Protein AF-A0AA43Q3H5-F1 (afdb_monomer)

Sequence (201 aa):
MYHIVVIGNADINSDHSKLVDSADLVIRFNEARNYASGLTGHKCDVLCLANTSHPGRTFSKYKTIKKLHFIKDVIDIWFPHPFDCTAKQFWLKPFNKKKFKKTDYSKFILKENELKQKNILFLNEDLFFEACMDLNIIQPSNLIPSSGYMALKYILKQYGTASVKITVLGFTFTGADGHPWHEEKKCVQAFSQAGLITLLL

Radius of gyration: 16.22 Å; Cα contacts (8 Å, |Δi|>4): 376; chains: 1; bounding box: 39×30×43 Å

InterPro domains:
  IPR001675 Glycosyl transferase family 29 [PF00777] (5-154)
  IPR038578 GT29-like superfamiliy [G3DSA:3.90.1480.20] (2-201)

Mean predicted aligned error: 3.36 Å

Structure (mmCIF, N/CA/C/O backbone):
data_AF-A0AA43Q3H5-F1
#
_entry.id   AF-A0AA43Q3H5-F1
#
loop_
_atom_site.group_PDB
_atom_site.id
_atom_site.type_symbol
_atom_site.label_atom_id
_atom_site.label_alt_id
_atom_site.label_comp_id
_atom_site.label_asym_id
_atom_site.label_entity_id
_atom_site.label_seq_id
_atom_site.pdbx_PDB_ins_code
_atom_site.Cartn_x
_atom_site.Cartn_y
_atom_site.Cartn_z
_atom_site.occupancy
_atom_site.B_iso_or_equiv
_atom_site.auth_seq_id
_atom_site.auth_comp_id
_atom_site.auth_asym_id
_atom_site.auth_atom_id
_atom_site.pdbx_PDB_model_num
ATOM 1 N N . MET A 1 1 ? -17.220 9.350 14.064 1.00 85.88 1 MET A N 1
ATOM 2 C CA . MET A 1 1 ? -15.749 9.206 14.031 1.00 85.88 1 MET A CA 1
ATOM 3 C C . MET A 1 1 ? -15.427 8.538 12.713 1.00 85.88 1 MET A C 1
ATOM 5 O O . MET A 1 1 ? -16.051 7.521 12.451 1.00 85.88 1 MET A O 1
ATOM 9 N N . TYR A 1 2 ? -14.569 9.132 11.883 1.00 96.88 2 TYR A N 1
ATOM 10 C CA . TYR A 1 2 ? -14.228 8.560 10.575 1.00 96.88 2 TYR A CA 1
ATOM 11 C C . TYR A 1 2 ? -13.272 7.380 10.780 1.00 96.88 2 TYR A C 1
ATOM 13 O O . TYR A 1 2 ? -12.358 7.485 11.600 1.00 96.88 2 TYR A O 1
ATOM 21 N N . HIS A 1 3 ? -13.468 6.257 10.096 1.00 98.50 3 HIS A N 1
ATOM 22 C CA . HIS A 1 3 ? -12.693 5.036 10.310 1.00 98.50 3 HIS A CA 1
ATOM 23 C C . HIS A 1 3 ? -12.016 4.564 9.027 1.00 98.50 3 HIS A C 1
ATOM 25 O O . HIS A 1 3 ? -12.662 4.227 8.038 1.00 98.50 3 HIS A O 1
ATOM 31 N N . ILE A 1 4 ? -10.687 4.505 9.079 1.00 98.69 4 ILE A N 1
ATOM 32 C CA . ILE A 1 4 ? -9.826 3.987 8.022 1.00 98.69 4 ILE A CA 1
ATOM 33 C C . ILE A 1 4 ? -9.308 2.610 8.435 1.00 98.69 4 ILE A C 1
ATOM 35 O O . ILE A 1 4 ? -8.767 2.449 9.534 1.00 98.69 4 ILE A O 1
ATOM 39 N N . VAL A 1 5 ? -9.416 1.625 7.545 1.00 98.62 5 VAL A N 1
ATOM 40 C CA . VAL A 1 5 ? -8.825 0.296 7.730 1.00 98.62 5 VAL A CA 1
ATOM 41 C C . VAL A 1 5 ? -7.792 0.018 6.639 1.00 98.62 5 VAL A C 1
ATOM 43 O O . VAL A 1 5 ? -8.075 0.095 5.446 1.00 98.62 5 VAL A O 1
ATOM 46 N N . VAL A 1 6 ? -6.575 -0.319 7.058 1.00 98.25 6 VAL A N 1
ATOM 47 C CA . VAL A 1 6 ? -5.432 -0.631 6.194 1.00 98.25 6 VAL A CA 1
ATOM 48 C C . VAL A 1 6 ? -5.124 -2.118 6.314 1.00 98.25 6 VAL A C 1
ATOM 50 O O . VAL A 1 6 ? -4.820 -2.599 7.403 1.00 98.25 6 VAL A O 1
ATOM 53 N N . ILE A 1 7 ? -5.190 -2.854 5.206 1.00 97.50 7 ILE A N 1
ATOM 54 C CA . ILE A 1 7 ? -5.122 -4.320 5.207 1.00 97.50 7 ILE A CA 1
ATOM 55 C C . ILE A 1 7 ? -3.945 -4.778 4.361 1.00 97.50 7 ILE A C 1
ATOM 57 O O . ILE A 1 7 ? -3.999 -4.737 3.132 1.00 97.50 7 ILE A O 1
ATOM 61 N N . GLY A 1 8 ? -2.889 -5.232 5.027 1.00 95.25 8 GLY A N 1
ATOM 62 C CA . GLY A 1 8 ? -1.724 -5.843 4.407 1.00 95.25 8 GLY A CA 1
ATOM 63 C C . GLY A 1 8 ? -2.004 -7.244 3.853 1.00 95.25 8 GLY A C 1
ATOM 64 O O . GLY A 1 8 ? -3.128 -7.749 3.858 1.00 95.25 8 GLY A O 1
ATOM 65 N N . ASN A 1 9 ? -0.952 -7.873 3.331 1.00 92.94 9 ASN A N 1
ATOM 66 C CA . ASN A 1 9 ? -1.028 -9.171 2.651 1.00 92.94 9 ASN A CA 1
ATOM 67 C C . ASN A 1 9 ? -0.562 -10.357 3.509 1.00 92.94 9 ASN A C 1
ATOM 69 O O . ASN A 1 9 ? -0.475 -11.463 2.976 1.00 92.94 9 ASN A O 1
ATOM 73 N N . ALA A 1 10 ? -0.206 -10.139 4.777 1.00 91.75 10 ALA A N 1
ATOM 74 C CA . ALA A 1 10 ? 0.084 -11.245 5.682 1.00 91.75 10 ALA A CA 1
ATOM 75 C C . ALA A 1 10 ? -1.208 -11.933 6.134 1.00 91.75 10 ALA A C 1
ATOM 77 O O . ALA A 1 10 ? -2.262 -11.297 6.135 1.00 91.75 10 ALA A O 1
ATOM 78 N N . ASP A 1 11 ? -1.111 -13.206 6.508 1.00 91.44 11 ASP A N 1
ATOM 79 C CA . ASP A 1 11 ? -2.268 -14.017 6.885 1.00 91.44 11 ASP A CA 1
ATOM 80 C C . ASP A 1 11 ? -3.002 -13.421 8.091 1.00 91.44 11 ASP A C 1
ATOM 82 O O . ASP A 1 11 ? -2.386 -12.948 9.047 1.00 91.44 11 ASP A O 1
ATOM 86 N N . ILE A 1 12 ? -4.332 -13.450 8.029 1.00 92.69 12 ILE A N 1
ATOM 87 C CA . ILE A 1 12 ? -5.233 -12.997 9.088 1.00 92.69 12 ILE A CA 1
ATOM 88 C C . ILE A 1 12 ? -6.114 -14.183 9.466 1.00 92.69 12 ILE A C 1
ATOM 90 O O . ILE A 1 12 ? -6.813 -14.728 8.615 1.00 92.69 12 ILE A O 1
ATOM 94 N N . ASN A 1 13 ? -6.082 -14.564 10.743 1.00 91.06 13 ASN A N 1
ATOM 95 C CA . ASN A 1 13 ? -6.766 -15.761 11.252 1.00 91.06 13 ASN A CA 1
ATOM 96 C C . ASN A 1 13 ? -8.059 -15.452 12.024 1.00 91.06 13 ASN A C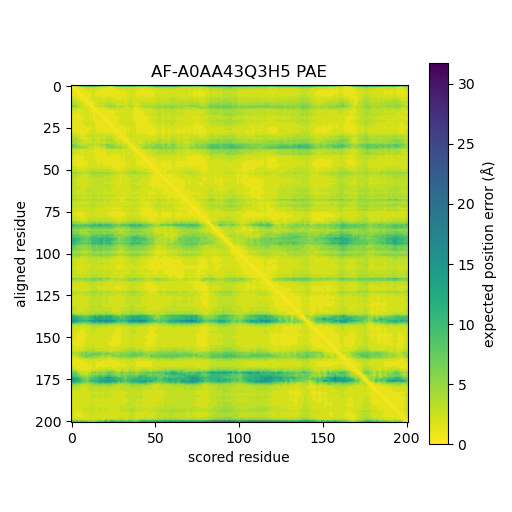 1
ATOM 98 O O . ASN A 1 13 ? -8.760 -16.370 12.443 1.00 91.06 13 ASN A O 1
ATOM 102 N N . SER A 1 14 ? -8.373 -14.170 12.209 1.00 93.31 14 SER A N 1
ATOM 103 C CA . SER A 1 14 ? -9.548 -13.693 12.939 1.00 93.31 14 SER A CA 1
ATOM 104 C C . SER A 1 14 ? -10.519 -12.998 11.991 1.00 93.31 14 SER A C 1
ATOM 106 O O . SER A 1 14 ? -10.103 -12.295 11.070 1.00 93.31 14 SER A O 1
ATOM 108 N N . ASP A 1 15 ? -11.819 -13.174 12.228 1.00 96.31 15 ASP A N 1
ATOM 109 C CA . ASP A 1 15 ? -12.849 -12.496 11.445 1.00 96.31 15 ASP A CA 1
ATOM 110 C C . ASP A 1 15 ? -12.950 -11.012 11.839 1.00 96.31 15 ASP A C 1
ATOM 112 O O . ASP A 1 15 ? -13.355 -10.645 12.944 1.00 96.31 15 ASP A O 1
ATOM 116 N N . HIS A 1 16 ? -12.581 -10.156 10.893 1.00 97.44 16 HIS A N 1
ATOM 117 C CA . HIS A 1 16 ? -12.690 -8.705 10.930 1.00 97.44 16 HIS A CA 1
ATOM 118 C C . HIS A 1 16 ? -13.625 -8.171 9.835 1.00 97.44 16 HIS A C 1
ATOM 120 O O . HIS A 1 16 ? -13.640 -6.967 9.583 1.00 97.44 16 HIS A O 1
ATOM 126 N N . SER A 1 17 ? -14.416 -9.026 9.183 1.00 97.50 17 SER A N 1
ATOM 127 C CA . SER A 1 17 ? -15.279 -8.657 8.054 1.00 97.50 17 SER A CA 1
ATOM 128 C C . SER A 1 17 ? -16.198 -7.482 8.361 1.00 97.50 17 SER A C 1
ATOM 130 O O . SER A 1 17 ? -16.163 -6.478 7.655 1.00 97.50 17 SER A O 1
ATOM 132 N N . LYS A 1 18 ? -16.936 -7.545 9.476 1.00 97.69 18 LYS A N 1
ATOM 133 C CA . LYS A 1 18 ? -17.826 -6.460 9.917 1.00 97.69 18 LYS A CA 1
ATOM 134 C C . LYS A 1 18 ? -17.084 -5.143 10.119 1.00 97.69 18 LYS A C 1
ATOM 136 O O . LYS A 1 18 ? -17.586 -4.110 9.701 1.00 97.69 18 LYS A O 1
ATOM 141 N N . LEU A 1 19 ? -15.903 -5.191 10.741 1.00 97.88 19 LEU A N 1
ATOM 142 C CA . LEU A 1 19 ? -15.065 -4.015 10.990 1.00 97.88 19 LEU A CA 1
ATOM 143 C C . LEU A 1 19 ? -14.631 -3.360 9.675 1.00 97.88 19 LEU A C 1
ATOM 145 O O . LEU A 1 19 ? -14.647 -2.138 9.565 1.00 97.88 19 LEU A O 1
ATOM 149 N N . VAL A 1 20 ? -14.222 -4.176 8.702 1.00 98.06 20 VAL A N 1
ATOM 150 C CA . VAL A 1 20 ? -13.744 -3.701 7.402 1.00 98.06 20 VAL A CA 1
ATOM 151 C C . VAL A 1 20 ? -14.894 -3.158 6.563 1.00 98.06 20 VAL A C 1
ATOM 153 O O . VAL A 1 20 ? -14.798 -2.050 6.045 1.00 98.06 20 VAL A O 1
ATOM 156 N N . ASP A 1 21 ? -15.990 -3.904 6.447 1.00 97.94 21 ASP A N 1
ATOM 157 C CA . ASP A 1 21 ? -17.106 -3.525 5.581 1.00 97.94 21 ASP A CA 1
ATOM 158 C C . ASP A 1 21 ? -17.873 -2.305 6.118 1.00 97.94 21 ASP A C 1
ATOM 160 O O . ASP A 1 21 ? -18.457 -1.561 5.331 1.00 97.94 21 ASP A O 1
ATOM 164 N N . SER A 1 22 ? -17.828 -2.048 7.434 1.00 98.12 22 SER A N 1
ATOM 165 C CA . SER A 1 22 ? -18.396 -0.837 8.041 1.00 98.12 22 SER A CA 1
ATOM 166 C C . SER A 1 22 ? -17.461 0.374 8.046 1.00 98.12 22 SER A C 1
ATOM 168 O O . SER A 1 22 ? -17.900 1.456 8.430 1.00 98.12 22 SER A O 1
ATOM 170 N N . ALA A 1 23 ? -16.177 0.208 7.715 1.00 98.50 23 ALA A N 1
ATOM 171 C CA . ALA A 1 23 ? -15.219 1.312 7.728 1.00 98.50 23 ALA A CA 1
ATOM 172 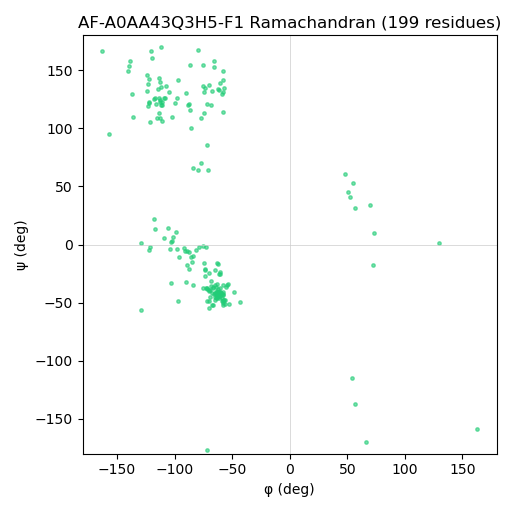C C . ALA A 1 23 ? -15.574 2.348 6.659 1.00 98.50 23 ALA A C 1
ATOM 174 O O . ALA A 1 23 ? -16.137 2.003 5.621 1.00 98.50 23 ALA A O 1
ATOM 175 N N . ASP A 1 24 ? -15.210 3.610 6.867 1.00 98.38 24 ASP A N 1
ATOM 176 C CA . ASP A 1 24 ? -15.454 4.659 5.879 1.00 98.38 24 ASP A CA 1
ATOM 177 C C . ASP A 1 24 ? -14.513 4.521 4.673 1.00 98.38 24 ASP A C 1
ATOM 179 O O . ASP A 1 24 ? -14.954 4.701 3.537 1.00 98.38 24 ASP A O 1
ATOM 183 N N . LEU A 1 25 ? -13.255 4.125 4.915 1.00 98.50 25 LEU A N 1
ATOM 184 C CA . LEU A 1 25 ? -12.217 3.937 3.896 1.00 98.50 25 LEU A CA 1
ATOM 185 C C . LEU A 1 25 ? -11.408 2.655 4.136 1.00 98.50 25 LEU A C 1
ATOM 187 O O . LEU A 1 25 ? -10.860 2.451 5.221 1.00 98.50 25 LEU A O 1
ATOM 191 N N . VAL A 1 26 ? -11.263 1.824 3.105 1.00 98.62 26 VAL A N 1
ATOM 192 C CA . VAL A 1 26 ? -10.493 0.576 3.141 1.00 98.62 26 VAL A CA 1
ATOM 193 C C . VAL A 1 26 ? -9.391 0.580 2.090 1.00 98.62 26 VAL A C 1
ATOM 195 O O . VAL A 1 26 ? -9.653 0.659 0.887 1.00 98.62 26 VAL A O 1
ATOM 198 N N . IL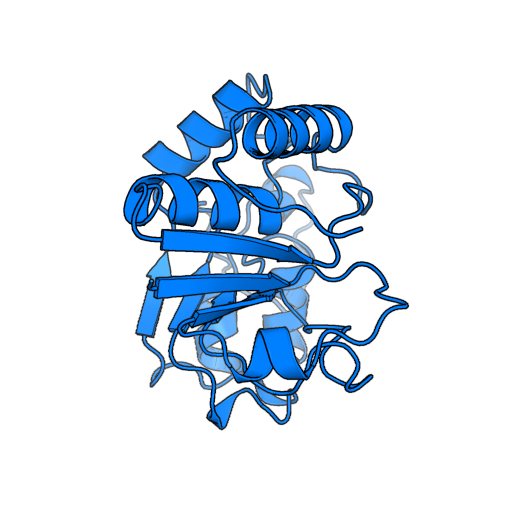E A 1 27 ? -8.152 0.423 2.556 1.00 98.56 27 ILE A N 1
ATOM 199 C CA . ILE A 1 27 ? -6.952 0.343 1.725 1.00 98.56 27 ILE A CA 1
ATOM 200 C C . ILE A 1 27 ? -6.425 -1.090 1.733 1.00 98.56 27 ILE A C 1
ATOM 202 O O . ILE A 1 27 ? -6.139 -1.651 2.793 1.00 98.56 27 ILE A O 1
ATOM 206 N N . ARG A 1 28 ? -6.240 -1.669 0.544 1.00 98.25 28 ARG A N 1
ATOM 207 C CA . ARG A 1 28 ? -5.602 -2.981 0.342 1.00 98.25 28 ARG A CA 1
ATOM 208 C C . ARG A 1 28 ? -4.371 -2.855 -0.547 1.00 98.25 28 ARG A C 1
ATOM 210 O O . ARG A 1 28 ? -4.174 -1.834 -1.204 1.00 98.25 28 ARG A O 1
ATOM 217 N N . PHE A 1 29 ? -3.542 -3.900 -0.593 1.00 97.06 29 PHE A N 1
ATOM 218 C CA . PHE A 1 29 ? -2.281 -3.873 -1.341 1.00 97.06 29 PHE A CA 1
ATOM 219 C C . PHE A 1 29 ? -2.175 -4.985 -2.375 1.00 97.06 29 PHE A C 1
ATOM 221 O O . PHE A 1 29 ? -2.411 -6.151 -2.059 1.00 97.06 29 PHE A O 1
ATOM 228 N N . ASN A 1 30 ? -1.667 -4.646 -3.562 1.00 95.88 30 ASN A N 1
ATOM 229 C CA . ASN A 1 30 ? -1.280 -5.605 -4.602 1.00 95.88 30 ASN A CA 1
ATOM 230 C C . ASN A 1 30 ? -2.417 -6.581 -4.972 1.00 95.88 30 ASN A C 1
ATOM 232 O O . ASN A 1 30 ? -3.437 -6.159 -5.503 1.00 95.88 30 ASN A O 1
ATOM 236 N N . GLU A 1 31 ? -2.251 -7.881 -4.711 1.00 93.12 31 GLU A N 1
ATOM 237 C CA . GLU A 1 31 ? -3.257 -8.914 -4.978 1.00 93.12 31 GLU A CA 1
ATOM 238 C C . GLU A 1 31 ? -4.348 -9.011 -3.900 1.00 93.12 31 GLU A C 1
ATOM 240 O O . GLU A 1 31 ? -5.281 -9.791 -4.069 1.00 93.12 31 GLU A O 1
ATOM 245 N N . ALA A 1 32 ? -4.232 -8.251 -2.803 1.00 94.69 32 ALA A N 1
ATOM 246 C CA . ALA A 1 32 ? -5.142 -8.270 -1.660 1.00 94.69 32 ALA A CA 1
ATOM 247 C C . A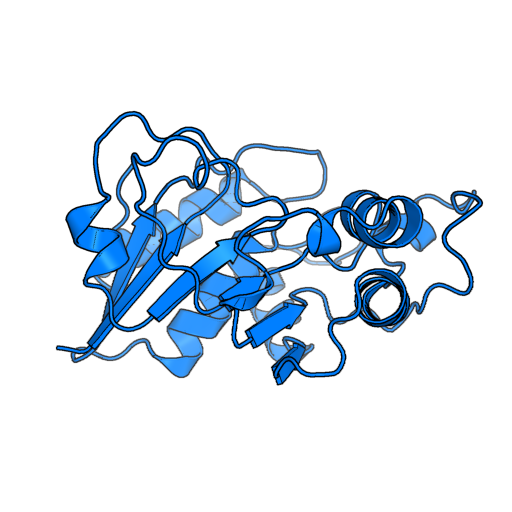LA A 1 32 ? -5.449 -9.699 -1.174 1.00 94.69 32 ALA A C 1
ATOM 249 O O . ALA A 1 32 ? -6.598 -10.136 -1.188 1.00 94.69 32 ALA A O 1
ATOM 250 N N . ARG A 1 33 ? -4.422 -10.444 -0.741 1.00 91.31 33 ARG A N 1
ATOM 251 C CA . ARG A 1 33 ? -4.529 -11.893 -0.451 1.00 91.31 33 ARG A CA 1
ATOM 252 C C . ARG A 1 33 ? -5.655 -12.251 0.521 1.00 91.31 33 ARG A C 1
ATOM 254 O O . ARG A 1 33 ? -6.301 -13.280 0.359 1.00 91.31 33 ARG A O 1
ATOM 261 N N . ASN A 1 34 ? -5.927 -11.367 1.476 1.00 90.19 34 ASN A N 1
ATOM 262 C CA . ASN A 1 34 ? -6.968 -11.540 2.488 1.00 90.19 34 ASN A CA 1
ATOM 263 C C . ASN A 1 34 ? -8.396 -11.231 1.999 1.00 90.19 34 ASN A C 1
ATOM 265 O O . ASN A 1 34 ? -9.339 -11.363 2.773 1.00 90.19 34 ASN A O 1
ATOM 269 N N . TYR A 1 35 ? -8.577 -10.800 0.747 1.00 90.75 35 TYR A N 1
ATOM 270 C CA . TYR A 1 35 ? -9.899 -10.507 0.186 1.00 90.75 35 TYR A CA 1
ATOM 271 C C . TYR A 1 35 ? -10.724 -11.786 -0.000 1.00 90.75 35 TYR A C 1
ATOM 273 O O . TYR A 1 35 ? -11.889 -11.846 0.373 1.00 90.75 35 TYR A O 1
ATOM 281 N N . ALA A 1 36 ? -10.112 -12.838 -0.555 1.00 85.56 36 ALA A N 1
ATOM 282 C CA . ALA A 1 36 ? -10.828 -14.059 -0.927 1.00 85.56 36 ALA A CA 1
ATOM 283 C C . ALA A 1 36 ? -11.248 -14.929 0.271 1.00 85.56 36 ALA A C 1
ATOM 285 O O . ALA A 1 36 ? -12.161 -15.737 0.132 1.00 85.56 36 ALA A O 1
ATOM 286 N N . SER A 1 37 ? -10.603 -14.785 1.434 1.00 86.94 37 SER A N 1
ATOM 287 C CA . SER A 1 37 ? -10.945 -15.571 2.628 1.00 86.94 37 SER A CA 1
ATOM 288 C C . SER A 1 37 ? -12.244 -15.117 3.297 1.00 86.94 37 SER A C 1
ATOM 290 O O . SER A 1 37 ? -12.764 -15.830 4.149 1.00 86.94 37 SER A O 1
ATOM 292 N N . GLY A 1 38 ? -12.749 -13.921 2.973 1.00 88.19 38 GLY A N 1
ATOM 293 C CA . GLY A 1 38 ? -13.907 -13.313 3.631 1.00 88.19 38 GLY A CA 1
ATOM 294 C C . GLY A 1 38 ? -13.636 -12.804 5.054 1.00 88.19 38 GLY A C 1
ATOM 295 O O . GLY A 1 38 ? -14.365 -11.936 5.522 1.00 88.19 38 GLY A O 1
ATOM 296 N N . LEU A 1 39 ? -12.550 -13.236 5.709 1.00 94.44 39 LEU A N 1
ATOM 297 C CA . LEU A 1 39 ? -12.174 -12.834 7.076 1.00 94.44 39 LEU A CA 1
ATOM 298 C C . LEU A 1 39 ? -11.887 -11.338 7.216 1.00 94.44 39 LEU A C 1
ATOM 300 O O . LEU A 1 39 ? -11.868 -10.810 8.319 1.00 94.44 39 LEU A O 1
ATOM 304 N N . THR A 1 40 ? -11.657 -10.635 6.110 1.00 96.12 40 THR A N 1
ATOM 305 C CA . THR A 1 40 ? -11.483 -9.180 6.117 1.00 96.12 40 THR A CA 1
ATOM 306 C C . THR A 1 40 ? -12.550 -8.463 5.309 1.00 96.12 40 THR A C 1
ATOM 308 O O . THR A 1 40 ? -12.309 -7.350 4.863 1.00 96.12 40 THR A O 1
ATOM 311 N N . GLY A 1 41 ? -13.710 -9.081 5.084 1.00 95.75 41 GLY A N 1
ATOM 312 C CA . GLY A 1 41 ? -14.791 -8.461 4.322 1.00 95.75 41 GLY A CA 1
ATOM 313 C C . GLY A 1 41 ? -14.427 -8.241 2.853 1.00 95.75 41 GLY A C 1
ATOM 314 O O . GLY A 1 41 ? -13.399 -8.715 2.362 1.00 95.75 41 GLY A O 1
ATOM 315 N N . HIS A 1 42 ? -15.279 -7.501 2.151 1.00 96.00 42 HIS A N 1
ATOM 316 C CA . HIS A 1 42 ? -15.232 -7.327 0.698 1.00 96.00 42 HIS A CA 1
ATOM 317 C C . HIS A 1 42 ? -15.094 -5.865 0.263 1.00 96.00 42 HIS A C 1
ATOM 319 O O . HIS A 1 42 ? -14.956 -5.592 -0.934 1.00 96.00 42 HIS A O 1
ATOM 325 N N . LYS A 1 43 ? -15.082 -4.915 1.204 1.00 97.56 43 LYS A N 1
ATOM 326 C CA . LYS A 1 43 ? -14.821 -3.508 0.895 1.00 97.56 43 LYS A CA 1
ATOM 327 C C . LYS A 1 43 ? -13.353 -3.283 0.502 1.00 97.56 43 LYS A C 1
ATOM 329 O O . LYS A 1 43 ? -12.425 -3.858 1.088 1.00 97.56 43 LYS A O 1
ATOM 334 N N . CYS A 1 44 ? -13.147 -2.474 -0.537 1.00 97.94 44 CYS A N 1
ATOM 335 C CA . CYS A 1 44 ? -11.843 -2.021 -1.018 1.00 97.94 44 CYS A CA 1
ATOM 336 C C . CYS A 1 44 ? -12.015 -0.720 -1.812 1.00 97.94 44 CYS A C 1
ATOM 338 O O . CYS A 1 44 ? -12.282 -0.764 -3.009 1.00 97.94 44 CYS A O 1
ATOM 340 N N . ASP A 1 45 ? -11.836 0.428 -1.166 1.00 98.50 45 ASP A N 1
ATOM 341 C CA . ASP A 1 45 ? -11.953 1.730 -1.835 1.00 98.50 45 ASP A CA 1
ATOM 342 C C . ASP A 1 45 ? -10.646 2.110 -2.540 1.00 98.50 45 ASP A C 1
ATOM 344 O O . ASP A 1 45 ? -10.656 2.691 -3.625 1.00 98.50 45 ASP A O 1
ATOM 348 N N . VAL A 1 46 ? -9.513 1.727 -1.944 1.00 98.75 46 VAL A N 1
ATOM 349 C CA . VAL A 1 46 ? -8.170 2.028 -2.443 1.00 98.75 46 VAL A CA 1
ATOM 350 C C . VAL A 1 46 ? -7.375 0.746 -2.640 1.00 98.75 46 VAL A C 1
ATOM 352 O O . VAL A 1 46 ? -7.261 -0.078 -1.728 1.00 98.75 46 VAL A O 1
ATOM 355 N N . LEU A 1 47 ? -6.733 0.621 -3.801 1.00 98.62 47 LEU A N 1
ATOM 356 C CA . LEU A 1 47 ? -5.727 -0.407 -4.046 1.00 98.62 47 LEU A CA 1
ATOM 357 C C . LEU A 1 47 ? -4.344 0.229 -4.221 1.00 98.62 47 LEU A C 1
ATOM 359 O O . LEU A 1 47 ? -4.048 0.863 -5.235 1.00 98.62 47 LEU A O 1
ATOM 363 N N . CYS A 1 48 ? -3.474 0.036 -3.232 1.00 98.62 48 CYS A N 1
ATOM 364 C CA . CYS A 1 48 ? -2.087 0.479 -3.284 1.00 98.62 48 CYS A CA 1
ATOM 365 C C . CYS A 1 48 ? -1.215 -0.591 -3.954 1.00 98.62 48 CYS A C 1
ATOM 367 O O . CYS A 1 48 ? -1.069 -1.714 -3.464 1.00 98.62 48 CYS A O 1
ATOM 369 N N . LEU A 1 49 ? -0.641 -0.256 -5.106 1.00 98.25 49 LEU A N 1
ATOM 370 C CA . LEU A 1 49 ? 0.094 -1.181 -5.958 1.00 98.25 49 LEU A CA 1
ATOM 371 C C . LEU A 1 49 ? 1.581 -0.864 -5.928 1.00 98.25 49 LEU A C 1
ATOM 373 O O . LEU A 1 49 ? 1.996 0.239 -6.266 1.00 98.25 49 LEU A O 1
ATOM 377 N N . ALA A 1 50 ? 2.411 -1.859 -5.622 1.00 96.44 50 ALA A N 1
ATOM 378 C CA . ALA A 1 50 ? 3.841 -1.761 -5.877 1.00 96.44 50 ALA A CA 1
ATOM 379 C C . ALA A 1 50 ? 4.086 -1.500 -7.376 1.00 96.44 50 ALA A C 1
ATOM 381 O O . ALA A 1 50 ? 3.813 -2.348 -8.228 1.00 96.44 50 ALA A O 1
ATOM 382 N N . ASN A 1 51 ? 4.616 -0.322 -7.702 1.00 96.88 51 ASN A N 1
ATOM 383 C CA . ASN A 1 51 ? 4.858 0.098 -9.081 1.00 96.88 5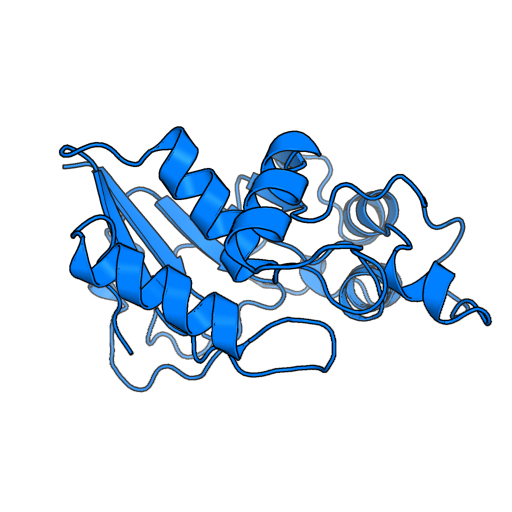1 ASN A CA 1
ATOM 384 C C . ASN A 1 51 ? 6.252 -0.259 -9.595 1.00 96.88 51 ASN A C 1
ATOM 386 O O . ASN A 1 51 ? 6.528 -0.102 -10.780 1.00 96.88 51 ASN A O 1
ATOM 390 N N . THR A 1 52 ? 7.125 -0.791 -8.745 1.00 94.38 52 THR A N 1
ATOM 391 C CA . THR A 1 52 ? 8.516 -1.071 -9.102 1.00 94.38 52 THR A CA 1
ATOM 392 C C . THR A 1 52 ? 8.845 -2.554 -9.163 1.00 94.38 52 THR A C 1
ATOM 394 O O . THR A 1 52 ? 8.089 -3.417 -8.708 1.00 94.38 52 THR A O 1
ATOM 397 N N . SER A 1 53 ? 10.039 -2.846 -9.687 1.00 91.75 53 SER A N 1
ATOM 398 C CA . SER A 1 53 ? 10.710 -4.141 -9.572 1.00 91.75 53 SER A CA 1
ATOM 399 C C . SER A 1 53 ? 9.877 -5.325 -10.093 1.00 91.75 53 SER A C 1
ATOM 401 O O . SER A 1 53 ? 9.325 -5.267 -11.195 1.00 91.75 53 SER A O 1
ATOM 403 N N . HIS A 1 54 ? 9.860 -6.450 -9.372 1.00 93.31 54 HIS A N 1
ATOM 404 C CA . HIS A 1 54 ? 9.157 -7.655 -9.799 1.00 93.31 54 HIS A CA 1
ATOM 405 C C . HIS A 1 54 ? 7.629 -7.506 -9.754 1.00 93.31 54 HIS A C 1
ATOM 407 O O . HIS A 1 54 ? 7.019 -7.807 -10.782 1.00 93.31 54 HIS A O 1
ATOM 413 N N . PRO A 1 55 ? 7.006 -7.005 -8.667 1.00 94.50 55 PRO A N 1
ATOM 414 C CA . PRO A 1 55 ? 5.553 -6.847 -8.611 1.00 94.50 55 PRO A CA 1
ATOM 415 C C . PRO A 1 55 ? 5.015 -5.952 -9.732 1.00 94.50 55 PRO A C 1
ATOM 417 O O . PRO A 1 55 ? 4.196 -6.407 -10.528 1.00 94.50 55 PRO A O 1
ATOM 420 N N . GLY A 1 56 ? 5.564 -4.742 -9.905 1.00 96.19 56 GLY A N 1
ATOM 421 C CA . GLY A 1 56 ? 5.082 -3.808 -10.928 1.00 96.19 56 GLY A CA 1
ATOM 422 C C . GLY A 1 56 ? 5.208 -4.359 -12.353 1.00 96.19 56 GLY A C 1
ATOM 423 O O . GLY A 1 56 ? 4.301 -4.216 -13.184 1.00 96.19 56 GLY A O 1
ATOM 424 N N . ARG A 1 57 ? 6.296 -5.090 -12.629 1.00 96.81 57 ARG A N 1
ATOM 425 C CA . ARG A 1 57 ? 6.468 -5.808 -13.898 1.00 96.81 57 ARG A CA 1
ATOM 426 C C . ARG A 1 57 ? 5.450 -6.936 -14.064 1.00 96.81 57 ARG A C 1
ATOM 428 O O . ARG A 1 57 ? 4.938 -7.114 -15.165 1.00 96.81 57 ARG A O 1
ATOM 435 N N . THR A 1 58 ? 5.182 -7.714 -13.019 1.00 96.75 58 THR A N 1
ATOM 436 C CA . THR A 1 58 ? 4.216 -8.824 -13.035 1.00 96.75 58 THR A CA 1
ATOM 437 C C . THR A 1 58 ? 2.802 -8.315 -13.294 1.00 96.75 58 THR A C 1
ATOM 439 O O . THR A 1 58 ? 2.130 -8.838 -14.186 1.00 96.75 58 THR A O 1
ATOM 442 N N . PHE A 1 59 ? 2.394 -7.242 -12.612 1.00 97.81 59 PHE A N 1
ATOM 443 C CA . PHE A 1 59 ? 1.097 -6.590 -12.808 1.00 97.81 59 PHE A CA 1
ATOM 444 C C . PHE A 1 59 ? 0.914 -6.118 -14.249 1.00 97.81 59 PHE A C 1
ATOM 446 O O . PHE A 1 59 ? -0.140 -6.329 -14.846 1.00 97.81 59 PHE A O 1
ATOM 453 N N . SER A 1 60 ? 1.967 -5.539 -14.829 1.00 97.44 60 SER A N 1
ATOM 454 C CA . SER A 1 60 ? 1.984 -5.101 -16.226 1.00 97.44 60 SER A CA 1
ATOM 455 C C . SER A 1 60 ? 1.927 -6.278 -17.202 1.00 97.44 60 SER A C 1
ATOM 457 O O . SER A 1 60 ? 1.084 -6.321 -18.092 1.00 97.44 60 SER A O 1
ATOM 459 N N . LYS A 1 61 ? 2.816 -7.263 -17.029 1.00 97.44 61 LYS A N 1
ATOM 460 C CA . LYS A 1 61 ? 3.017 -8.351 -17.993 1.00 97.44 61 LYS A CA 1
ATOM 461 C C . LYS A 1 61 ? 1.843 -9.320 -18.054 1.00 97.44 61 LYS A C 1
ATOM 463 O O . LYS A 1 61 ? 1.499 -9.788 -19.135 1.00 97.44 61 LYS A O 1
ATOM 468 N N . TYR A 1 62 ? 1.266 -9.653 -16.905 1.00 97.25 62 TYR A N 1
ATOM 469 C CA . TYR A 1 62 ? 0.253 -10.706 -16.803 1.00 97.25 62 TYR A CA 1
ATOM 470 C C . TYR A 1 62 ? -1.149 -10.178 -16.516 1.00 97.25 62 TYR A C 1
ATOM 472 O O . TYR A 1 62 ? -2.069 -10.984 -16.332 1.00 97.25 62 TYR A O 1
ATOM 480 N N . LYS A 1 63 ? -1.309 -8.846 -16.501 1.00 97.31 63 LYS A N 1
ATOM 481 C CA . LYS A 1 63 ? -2.588 -8.156 -16.303 1.00 97.31 63 LYS A CA 1
ATOM 482 C C . LYS A 1 63 ? -3.309 -8.648 -15.049 1.00 97.31 63 LYS A C 1
ATOM 484 O O . LYS A 1 63 ? -4.500 -8.948 -15.081 1.00 97.31 63 LYS A O 1
ATOM 489 N N . THR A 1 64 ? -2.556 -8.866 -13.970 1.00 97.12 64 THR A N 1
ATOM 490 C CA . THR A 1 64 ? -3.083 -9.541 -12.776 1.00 97.12 64 THR A CA 1
ATOM 491 C C . THR A 1 64 ? -4.119 -8.691 -12.057 1.00 97.12 64 THR A C 1
ATOM 493 O O . THR A 1 64 ? -5.069 -9.247 -11.522 1.00 97.12 64 THR A O 1
ATOM 496 N N . ILE A 1 65 ? -3.992 -7.362 -12.100 1.00 97.81 65 ILE A N 1
ATOM 497 C CA . ILE A 1 65 ? -4.911 -6.448 -11.414 1.00 97.81 65 ILE A CA 1
ATOM 498 C C . ILE A 1 65 ? -6.286 -6.462 -12.082 1.00 97.81 65 ILE A C 1
ATOM 500 O O . ILE A 1 65 ? -7.296 -6.533 -11.391 1.00 97.81 65 ILE A O 1
ATOM 504 N N . LYS A 1 66 ? -6.342 -6.520 -13.421 1.00 96.88 66 LYS A N 1
ATOM 505 C CA . LYS A 1 66 ? -7.610 -6.655 -14.161 1.00 96.88 66 LYS A CA 1
ATOM 506 C C . LYS A 1 66 ? -8.374 -7.943 -13.812 1.00 96.88 66 LYS A C 1
ATOM 508 O O . LYS A 1 66 ? -9.584 -8.005 -13.998 1.00 96.88 66 LYS A O 1
ATOM 513 N N . LYS A 1 67 ? -7.682 -8.978 -13.320 1.00 96.19 67 LYS A N 1
ATOM 514 C CA . LYS A 1 67 ? -8.288 -10.267 -12.942 1.00 96.19 67 LYS A CA 1
ATOM 515 C C . LYS A 1 67 ? -8.875 -10.271 -11.529 1.00 96.19 67 LYS A C 1
ATOM 517 O O . LYS A 1 67 ? -9.556 -11.227 -11.175 1.00 96.19 67 LYS A O 1
ATOM 522 N N . LEU A 1 68 ? -8.618 -9.246 -10.717 1.00 96.19 68 LEU A N 1
ATOM 523 C CA . LEU A 1 68 ? -9.191 -9.143 -9.377 1.00 96.19 68 LEU A CA 1
ATOM 524 C C . LEU A 1 68 ? -10.684 -8.822 -9.495 1.00 96.19 68 LEU A C 1
ATOM 526 O O . LEU A 1 68 ? -11.052 -7.792 -10.051 1.00 96.19 68 LEU A O 1
ATOM 530 N N . HIS A 1 69 ? -11.555 -9.681 -8.960 1.00 93.12 69 HIS A N 1
ATOM 531 C CA . HIS A 1 69 ? -13.011 -9.543 -9.130 1.00 93.12 69 HIS A CA 1
ATOM 532 C C . HIS A 1 69 ? -13.577 -8.226 -8.570 1.00 93.12 69 HIS A C 1
ATOM 534 O O . HIS A 1 69 ? -14.599 -7.738 -9.051 1.00 93.12 69 HIS A O 1
ATOM 540 N N . PHE A 1 70 ? -12.891 -7.638 -7.590 1.00 94.88 70 PHE A N 1
ATOM 541 C CA . PHE A 1 70 ? -13.285 -6.405 -6.910 1.00 94.88 70 PHE A CA 1
ATOM 542 C C . PHE A 1 70 ? -12.697 -5.131 -7.535 1.00 94.88 70 PHE A C 1
ATOM 544 O O . PHE A 1 70 ? -13.014 -4.032 -7.093 1.00 94.88 70 PHE A O 1
ATOM 551 N N . ILE A 1 71 ? -11.855 -5.225 -8.576 1.00 96.81 71 ILE A N 1
ATOM 552 C CA . ILE A 1 71 ? -11.193 -4.041 -9.165 1.00 96.81 71 ILE A CA 1
ATOM 553 C C . ILE A 1 71 ? -12.186 -3.016 -9.729 1.00 96.81 71 ILE A C 1
ATOM 555 O O . ILE A 1 71 ? -11.889 -1.824 -9.828 1.00 96.81 71 ILE A O 1
ATOM 559 N N . LYS A 1 72 ? -13.386 -3.468 -10.103 1.00 94.88 72 LYS A N 1
ATOM 560 C CA . LYS A 1 72 ? -14.474 -2.598 -10.558 1.00 94.88 72 LYS A CA 1
ATOM 561 C C . LYS A 1 72 ? -14.940 -1.637 -9.456 1.00 94.88 72 LYS A C 1
ATOM 563 O O . LYS A 1 72 ? -15.210 -0.487 -9.786 1.00 94.88 72 LYS A O 1
ATOM 568 N N . ASP A 1 73 ? -14.911 -2.072 -8.196 1.00 95.00 73 ASP A N 1
ATOM 569 C CA . ASP A 1 73 ? -15.424 -1.338 -7.034 1.00 95.00 73 ASP A CA 1
ATOM 570 C C . ASP A 1 73 ? -14.356 -0.427 -6.400 1.00 95.00 73 ASP A C 1
ATOM 572 O O . ASP A 1 73 ? -14.689 0.524 -5.702 1.00 95.00 73 ASP A O 1
ATOM 576 N N . VAL A 1 74 ? -13.073 -0.664 -6.703 1.00 98.06 74 VAL A N 1
ATOM 577 C CA . VAL A 1 74 ? -11.960 0.212 -6.295 1.00 98.06 74 VAL A CA 1
ATOM 578 C C . VAL A 1 74 ? -12.116 1.595 -6.925 1.00 98.06 74 VAL A C 1
ATOM 580 O O . VAL A 1 74 ? -12.333 1.700 -8.131 1.00 98.06 74 VAL A O 1
ATOM 583 N N . ILE A 1 75 ? -11.944 2.656 -6.146 1.00 97.75 75 ILE A N 1
ATOM 584 C CA . ILE A 1 75 ? -12.067 4.047 -6.600 1.00 97.75 75 ILE A CA 1
ATOM 585 C C . ILE A 1 75 ? -10.678 4.609 -6.922 1.00 97.75 75 ILE A C 1
ATOM 587 O O . ILE A 1 75 ? -10.453 5.111 -8.030 1.00 97.75 75 ILE A O 1
ATOM 591 N N . ASP A 1 76 ? -9.731 4.424 -6.000 1.00 98.50 76 ASP A N 1
ATOM 592 C CA . ASP A 1 76 ? -8.386 4.983 -6.108 1.00 98.50 76 ASP A CA 1
ATOM 593 C C . ASP A 1 76 ? -7.318 3.898 -6.291 1.00 98.50 76 ASP A C 1
ATOM 595 O O . ASP A 1 76 ? -7.314 2.855 -5.631 1.00 98.50 76 ASP A O 1
ATOM 599 N N . ILE A 1 77 ? -6.345 4.185 -7.153 1.00 98.69 77 ILE A N 1
ATOM 600 C CA . ILE A 1 77 ? -5.109 3.416 -7.292 1.00 98.69 77 ILE A CA 1
ATOM 601 C C . ILE A 1 77 ? -3.957 4.263 -6.778 1.00 98.69 77 ILE A C 1
ATOM 603 O O . ILE A 1 77 ? -3.717 5.367 -7.270 1.00 98.69 77 ILE A O 1
ATOM 607 N N . TRP A 1 78 ? -3.226 3.735 -5.801 1.00 98.69 78 TRP A N 1
ATOM 608 C CA . TRP A 1 78 ? -2.072 4.421 -5.226 1.00 98.69 78 TRP A CA 1
ATOM 609 C C . TRP A 1 78 ? -0.771 3.764 -5.677 1.00 98.69 78 TRP A C 1
ATOM 611 O O . TRP A 1 78 ? -0.639 2.538 -5.645 1.00 98.69 78 TRP A O 1
ATOM 621 N N . PHE A 1 79 ? 0.209 4.582 -6.049 1.00 98.44 79 PHE A N 1
ATOM 622 C CA . PHE A 1 79 ? 1.568 4.151 -6.355 1.00 98.44 79 PHE A CA 1
ATOM 623 C C . PHE A 1 79 ? 2.537 4.717 -5.309 1.00 98.44 79 PHE A C 1
ATOM 625 O O . PHE A 1 79 ? 2.712 5.936 -5.236 1.00 98.44 79 PHE A O 1
ATOM 632 N N . PRO A 1 80 ? 3.149 3.859 -4.472 1.00 97.19 80 PRO A N 1
ATOM 633 C CA . PRO A 1 80 ? 3.858 4.301 -3.279 1.00 97.19 80 PRO A CA 1
ATOM 634 C C . PRO A 1 80 ? 5.307 4.727 -3.517 1.00 97.19 80 PRO A C 1
ATOM 636 O O . PRO A 1 80 ? 5.901 5.321 -2.624 1.00 97.19 80 PRO A O 1
ATOM 639 N N . HIS A 1 81 ? 5.907 4.402 -4.666 1.00 95.44 81 HIS A N 1
ATOM 640 C CA . HIS A 1 81 ? 7.330 4.646 -4.907 1.00 95.44 81 HIS A CA 1
ATOM 641 C C . HIS A 1 81 ? 7.550 5.660 -6.044 1.00 95.44 81 HIS A C 1
ATOM 643 O O . HIS A 1 81 ? 7.356 5.295 -7.209 1.00 95.44 81 HIS A O 1
ATOM 649 N N . PRO A 1 82 ? 8.001 6.895 -5.750 1.00 94.19 82 PRO A N 1
ATOM 650 C CA . PRO A 1 82 ? 8.201 7.956 -6.740 1.00 94.19 82 PRO A CA 1
ATOM 651 C C . PRO A 1 82 ? 9.564 7.833 -7.433 1.00 94.19 82 PRO A C 1
ATOM 653 O O . PRO A 1 82 ? 10.457 8.645 -7.236 1.00 94.19 82 PRO A O 1
ATOM 656 N N . PHE A 1 83 ? 9.779 6.772 -8.213 1.00 88.75 83 PHE A N 1
ATOM 657 C CA . PHE A 1 83 ? 11.005 6.662 -9.007 1.00 88.75 83 PHE A CA 1
ATOM 658 C C . PHE A 1 83 ? 10.783 7.112 -10.447 1.00 88.75 83 PHE A C 1
ATOM 660 O O . PHE A 1 83 ? 10.004 6.511 -11.180 1.00 88.75 83 PHE A O 1
ATOM 667 N N . ASP A 1 84 ? 11.612 8.042 -10.912 1.00 83.38 84 ASP A N 1
ATOM 668 C CA . ASP A 1 84 ? 11.560 8.551 -12.290 1.00 83.38 84 ASP A CA 1
ATOM 669 C C . ASP A 1 84 ? 12.079 7.580 -13.360 1.00 83.38 84 ASP A C 1
ATOM 671 O O . ASP A 1 84 ? 12.048 7.862 -14.563 1.00 83.38 84 ASP A O 1
ATOM 675 N N . CYS A 1 85 ? 12.565 6.399 -12.969 1.00 88.50 85 CYS A N 1
ATOM 676 C CA . CYS A 1 85 ? 13.090 5.415 -13.910 1.00 88.50 85 CYS A CA 1
ATOM 677 C C . CYS A 1 85 ? 11.952 4.680 -14.638 1.00 88.50 85 CYS A C 1
ATOM 679 O O . CYS A 1 85 ? 11.729 3.492 -14.427 1.00 88.50 85 CYS A O 1
ATOM 681 N N . THR A 1 86 ? 11.240 5.376 -15.524 1.00 91.00 86 THR A N 1
ATOM 682 C CA . THR A 1 86 ? 10.108 4.815 -16.272 1.00 91.00 86 THR A CA 1
ATOM 683 C C . THR A 1 86 ? 10.535 3.594 -17.099 1.00 91.00 86 THR A C 1
ATOM 685 O O . THR A 1 86 ? 11.491 3.633 -17.885 1.00 91.00 86 THR A O 1
ATOM 688 N N . ALA A 1 87 ? 9.790 2.498 -16.964 1.00 93.38 87 ALA A N 1
ATOM 689 C CA . ALA A 1 87 ? 9.941 1.305 -17.779 1.00 93.38 87 ALA A CA 1
ATOM 690 C C . ALA A 1 87 ? 9.680 1.617 -19.259 1.00 93.38 87 ALA A C 1
ATOM 692 O O . ALA A 1 87 ? 8.661 2.201 -19.618 1.00 93.38 87 ALA A O 1
ATOM 693 N N . LYS A 1 88 ? 10.563 1.145 -20.145 1.00 92.94 88 LYS A N 1
ATOM 694 C CA . LYS A 1 88 ? 10.330 1.178 -21.603 1.00 92.94 88 LYS A CA 1
ATOM 695 C C . LYS A 1 88 ? 9.571 -0.051 -22.114 1.00 92.94 88 LYS A C 1
ATOM 697 O O . LYS A 1 88 ? 9.002 -0.020 -23.195 1.00 92.94 88 LYS A O 1
ATOM 702 N N . GLN A 1 89 ? 9.593 -1.138 -21.346 1.00 91.56 89 GLN A N 1
ATOM 703 C CA . GLN A 1 89 ? 8.900 -2.395 -21.622 1.00 91.56 89 GLN A CA 1
ATOM 704 C C . GLN A 1 89 ? 8.811 -3.243 -20.346 1.00 91.56 89 GLN A C 1
ATOM 706 O O . GLN A 1 89 ? 9.554 -3.008 -19.393 1.00 91.56 89 GLN A O 1
ATOM 711 N N . PHE A 1 90 ? 7.974 -4.279 -20.366 1.00 92.38 90 PHE A N 1
ATOM 712 C CA . PHE A 1 90 ? 7.882 -5.289 -19.304 1.00 92.38 90 PHE A CA 1
ATOM 713 C C . PHE A 1 90 ? 8.139 -6.725 -19.797 1.00 92.38 90 PHE A C 1
ATOM 715 O O . PHE A 1 90 ? 8.203 -7.650 -18.984 1.00 92.38 90 PHE A O 1
ATOM 722 N N . TRP A 1 91 ? 8.314 -6.946 -21.105 1.00 89.38 91 TRP A N 1
ATOM 723 C CA . TRP A 1 91 ? 8.465 -8.285 -21.686 1.00 89.38 91 TRP A CA 1
ATOM 724 C C . TRP A 1 91 ? 9.765 -8.953 -21.239 1.00 89.38 91 TRP A C 1
ATOM 726 O O . TRP A 1 91 ? 9.723 -10.038 -20.646 1.00 89.38 91 TRP A O 1
ATOM 736 N N . LEU A 1 92 ? 10.898 -8.265 -21.400 1.00 87.38 92 LEU A N 1
ATOM 737 C CA . LEU A 1 92 ? 12.194 -8.707 -20.884 1.00 87.38 92 LEU A CA 1
ATOM 738 C C . LEU A 1 92 ? 12.502 -8.036 -19.545 1.00 87.38 92 LEU A C 1
ATOM 740 O O . LEU A 1 92 ? 12.206 -6.862 -19.321 1.00 87.38 92 LEU A O 1
ATOM 744 N N . LYS A 1 93 ? 13.106 -8.800 -18.635 1.00 85.25 93 LYS A N 1
ATOM 745 C CA . LYS A 1 93 ? 13.608 -8.270 -17.366 1.00 85.25 93 LYS A CA 1
ATOM 746 C C . LYS A 1 93 ? 14.899 -7.479 -17.641 1.00 85.25 93 LYS A C 1
ATOM 748 O O . LYS A 1 93 ? 15.784 -8.025 -18.296 1.00 85.25 93 LYS A O 1
ATOM 753 N N . PRO A 1 94 ? 15.053 -6.243 -17.133 1.00 85.62 94 PRO A N 1
ATOM 754 C CA . PRO A 1 94 ? 16.312 -5.514 -17.243 1.00 85.62 94 PRO A CA 1
ATOM 755 C C . PRO A 1 94 ? 17.485 -6.296 -16.633 1.00 85.62 94 PRO A C 1
ATOM 757 O O . PRO A 1 94 ? 17.382 -6.804 -15.515 1.00 85.62 94 PRO A O 1
ATOM 760 N N . PHE A 1 95 ? 18.612 -6.350 -17.348 1.00 87.44 95 PHE A N 1
ATOM 761 C CA . PHE A 1 95 ? 19.821 -7.052 -16.897 1.00 87.44 95 PHE A CA 1
ATOM 762 C C . PHE A 1 95 ? 20.471 -6.390 -15.671 1.00 87.44 95 PHE A C 1
ATOM 764 O O . PHE A 1 95 ? 20.958 -7.071 -14.769 1.00 87.44 95 PHE A O 1
ATOM 771 N N . ASN A 1 96 ? 20.444 -5.054 -15.595 1.00 89.75 96 ASN A N 1
ATOM 772 C CA . ASN A 1 96 ? 20.984 -4.320 -14.453 1.00 89.75 96 ASN A CA 1
ATOM 773 C C . ASN A 1 96 ? 20.016 -4.386 -13.257 1.00 89.75 96 ASN A C 1
ATOM 775 O O . ASN A 1 96 ? 18.972 -3.730 -13.253 1.00 89.75 96 ASN A O 1
ATOM 779 N N . LYS A 1 97 ? 20.399 -5.139 -12.215 1.00 85.75 97 LYS A N 1
ATOM 780 C CA . LYS A 1 97 ? 19.595 -5.339 -10.996 1.00 85.75 97 LYS A CA 1
ATOM 781 C C . LYS A 1 97 ? 19.265 -4.032 -10.262 1.00 85.75 97 LYS A C 1
ATOM 783 O O . LYS A 1 97 ? 18.126 -3.867 -9.837 1.00 85.75 97 LYS A O 1
ATOM 788 N N . LYS A 1 98 ? 20.220 -3.100 -10.127 1.00 84.38 98 LYS A N 1
ATOM 789 C CA . LYS A 1 98 ? 20.000 -1.813 -9.436 1.00 84.38 98 LYS A CA 1
ATOM 790 C C . LYS A 1 98 ? 18.975 -0.962 -10.183 1.00 84.38 98 LYS A C 1
ATOM 792 O O . LYS A 1 98 ? 18.045 -0.444 -9.576 1.00 84.38 98 LYS A O 1
ATOM 797 N N . LYS A 1 99 ? 19.107 -0.887 -11.511 1.00 86.50 99 LYS A N 1
ATOM 798 C CA . LYS A 1 99 ? 18.135 -0.199 -12.368 1.00 86.50 99 LYS A CA 1
ATOM 799 C C . LYS A 1 99 ? 16.761 -0.862 -12.288 1.00 86.50 99 LYS A C 1
ATOM 801 O O . LYS A 1 99 ? 15.766 -0.165 -12.136 1.00 86.50 99 LYS A O 1
ATOM 806 N N . PHE A 1 100 ? 16.704 -2.195 -12.328 1.00 89.62 100 PHE A N 1
ATOM 807 C CA . PHE A 1 100 ? 15.449 -2.946 -12.248 1.00 89.62 100 PHE A CA 1
ATOM 808 C C . PHE A 1 100 ? 14.674 -2.676 -10.953 1.00 89.62 100 PHE A C 1
ATOM 810 O O . PHE A 1 100 ? 13.461 -2.493 -11.013 1.00 89.62 100 PHE A O 1
ATOM 817 N N . LYS A 1 101 ? 15.360 -2.605 -9.803 1.00 88.00 101 LYS A N 1
ATOM 818 C CA . LYS A 1 101 ? 14.729 -2.313 -8.503 1.00 88.00 101 LYS A CA 1
ATOM 819 C C . LYS A 1 101 ? 13.983 -0.975 -8.484 1.00 88.00 101 LYS A C 1
ATOM 821 O O . LYS A 1 101 ? 12.942 -0.891 -7.853 1.00 88.00 101 LYS A O 1
ATOM 826 N N . LYS A 1 102 ? 14.491 0.031 -9.200 1.00 89.06 102 LYS A N 1
ATOM 827 C CA . LYS A 1 102 ? 13.908 1.382 -9.279 1.00 89.06 102 LYS A CA 1
ATOM 828 C C . LYS A 1 102 ? 13.040 1.606 -10.515 1.00 89.06 102 LYS A C 1
ATOM 830 O O . LYS A 1 102 ? 12.516 2.694 -10.692 1.00 89.06 102 LYS A O 1
ATOM 835 N N . THR A 1 103 ? 12.951 0.622 -11.411 1.00 92.75 103 THR A N 1
ATOM 836 C CA . THR A 1 103 ? 12.201 0.790 -12.658 1.00 92.75 103 THR A CA 1
ATOM 837 C C . THR A 1 103 ? 10.717 0.899 -12.331 1.00 92.75 103 THR A C 1
ATOM 839 O O . THR A 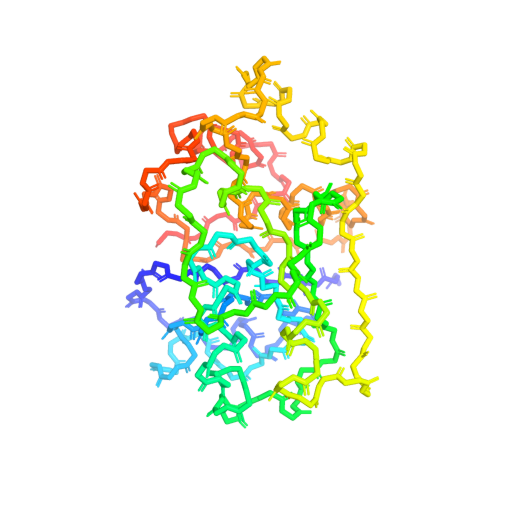1 103 ? 10.165 -0.046 -11.770 1.00 92.75 103 THR A O 1
ATOM 842 N N . ASP A 1 104 ? 10.101 2.016 -12.700 1.00 95.44 104 ASP A N 1
ATOM 843 C CA . ASP A 1 104 ? 8.685 2.299 -12.502 1.00 95.44 104 ASP A CA 1
ATOM 844 C C . ASP A 1 104 ? 7.847 1.765 -13.670 1.00 95.44 104 ASP A C 1
ATOM 846 O O . ASP A 1 104 ? 8.036 2.129 -14.832 1.00 95.44 104 ASP A O 1
ATOM 850 N N . TYR A 1 105 ? 6.906 0.886 -13.349 1.00 97.62 105 TYR A N 1
ATOM 851 C CA . TYR A 1 105 ? 5.974 0.256 -14.272 1.00 97.62 105 TYR A CA 1
ATOM 852 C C . TYR A 1 105 ? 4.569 0.866 -14.212 1.00 97.62 105 TYR A C 1
ATOM 854 O O . TYR A 1 105 ? 3.706 0.397 -14.949 1.00 97.62 105 TYR A O 1
ATOM 862 N N . SER A 1 106 ? 4.323 1.900 -13.399 1.00 97.38 106 SER A N 1
ATOM 863 C CA . SER A 1 106 ? 3.008 2.536 -13.199 1.00 97.38 106 SER A CA 1
ATOM 864 C C . SER A 1 106 ? 2.233 2.755 -14.507 1.00 97.38 106 SER A C 1
ATOM 866 O O . SER A 1 106 ? 1.103 2.290 -14.649 1.00 97.38 106 SER A O 1
ATOM 868 N N . LYS A 1 107 ? 2.868 3.344 -15.530 1.00 96.75 107 LYS A N 1
ATOM 869 C CA . LYS A 1 107 ? 2.259 3.579 -16.854 1.00 96.75 107 LYS A CA 1
ATOM 870 C C . LYS A 1 107 ? 1.770 2.294 -17.531 1.00 96.75 107 LYS A C 1
ATOM 872 O O . LYS A 1 107 ? 0.697 2.286 -18.136 1.00 96.75 107 LYS A O 1
ATOM 877 N N . PHE A 1 108 ? 2.535 1.207 -17.437 1.00 97.75 108 PHE A N 1
ATOM 878 C CA . PHE A 1 108 ? 2.127 -0.088 -17.981 1.00 97.75 108 PHE A CA 1
ATOM 879 C C . PHE A 1 108 ? 1.075 -0.770 -17.116 1.00 97.75 108 PHE A C 1
ATOM 881 O O . PHE A 1 108 ? 0.152 -1.354 -17.671 1.00 97.75 108 PHE A O 1
ATOM 888 N N . ILE A 1 109 ? 1.159 -0.650 -15.790 1.00 98.19 109 ILE A N 1
ATOM 889 C CA . ILE A 1 109 ? 0.129 -1.157 -14.881 1.00 98.19 109 ILE A CA 1
ATOM 890 C C . ILE A 1 109 ? -1.220 -0.538 -15.254 1.00 98.19 109 ILE A C 1
ATOM 892 O O . ILE A 1 109 ? -2.164 -1.279 -15.515 1.00 98.19 109 ILE A O 1
ATOM 896 N N . LEU A 1 110 ? -1.283 0.792 -15.374 1.00 98.00 110 LEU A N 1
ATOM 897 C CA . LEU A 1 110 ? -2.503 1.521 -15.728 1.00 98.00 110 LEU A CA 1
ATOM 898 C C . LEU A 1 110 ? -3.055 1.128 -17.101 1.00 98.00 110 LEU A C 1
ATOM 900 O O . LEU A 1 110 ? -4.260 0.931 -17.254 1.00 98.00 110 LEU A O 1
ATOM 904 N N . LYS A 1 111 ? -2.178 1.016 -18.106 1.00 97.94 111 LYS A N 1
ATOM 905 C CA . LYS A 1 111 ? -2.576 0.681 -19.476 1.00 97.94 111 LYS A CA 1
ATOM 906 C C . LYS A 1 111 ? -3.043 -0.768 -19.600 1.00 97.94 111 LYS A C 1
ATOM 908 O O . LYS A 1 111 ? -4.135 -1.009 -20.100 1.00 97.94 111 LYS A O 1
ATOM 913 N N . GLU A 1 112 ? -2.219 -1.721 -19.178 1.00 97.81 112 GLU A N 1
ATOM 914 C CA . GLU A 1 112 ? -2.454 -3.149 -19.413 1.00 97.81 112 GLU A CA 1
ATOM 915 C C . GLU A 1 112 ? -3.569 -3.718 -18.529 1.00 97.81 112 GLU A C 1
ATOM 917 O O . GLU A 1 112 ? -4.168 -4.732 -18.888 1.00 97.81 112 GLU A O 1
ATOM 922 N N . ASN A 1 113 ? -3.866 -3.060 -17.400 1.00 98.00 113 ASN A N 1
ATOM 923 C CA . ASN A 1 113 ? -4.959 -3.434 -16.503 1.00 98.00 113 ASN A CA 1
ATOM 924 C C . ASN A 1 113 ? -6.212 -2.557 -16.651 1.00 98.00 113 ASN A C 1
ATOM 926 O O . ASN A 1 113 ? -7.136 -2.726 -15.865 1.00 98.00 113 ASN A O 1
ATOM 930 N N . GLU A 1 114 ? -6.259 -1.655 -17.639 1.00 97.25 114 GLU A N 1
ATOM 931 C CA . GLU A 1 114 ? -7.438 -0.821 -17.934 1.00 97.25 114 GLU A CA 1
ATOM 932 C C . GLU A 1 114 ? -7.932 -0.022 -16.712 1.00 97.25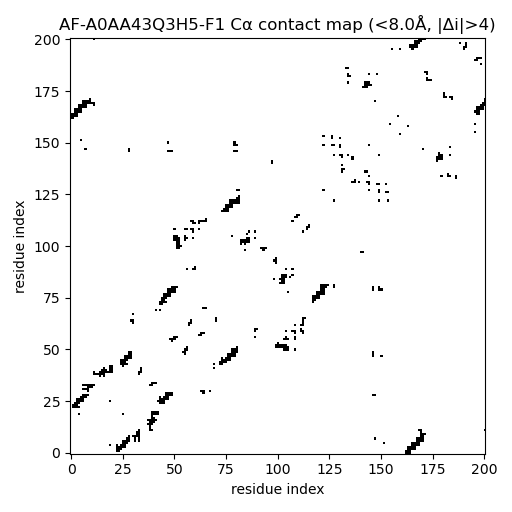 114 GLU A C 1
ATOM 934 O O . GLU A 1 114 ? -9.100 -0.081 -16.337 1.00 97.25 114 GLU A O 1
ATOM 939 N N . LEU A 1 115 ? -7.016 0.722 -16.079 1.00 97.38 115 LEU A N 1
ATOM 940 C CA . LEU A 1 115 ? -7.277 1.489 -14.850 1.00 97.38 115 LEU A CA 1
ATOM 941 C C . LEU A 1 115 ? -7.388 3.006 -15.088 1.00 97.38 115 LEU A C 1
ATOM 943 O O . LEU A 1 115 ? -7.305 3.785 -14.146 1.00 97.38 115 LEU A O 1
ATOM 947 N N . LYS A 1 116 ? -7.542 3.453 -16.340 1.00 91.19 116 LYS A N 1
ATOM 948 C CA . LYS A 1 116 ? -7.542 4.888 -16.706 1.00 91.19 116 LYS A CA 1
ATOM 949 C C . LYS A 1 116 ? -8.710 5.691 -16.119 1.00 91.19 116 LYS A C 1
ATOM 951 O O . LYS A 1 116 ? -8.631 6.908 -16.058 1.00 91.19 116 LYS A O 1
ATOM 956 N N . GLN A 1 117 ? -9.786 5.009 -15.752 1.00 94.12 117 GLN A N 1
ATOM 957 C CA . GLN A 1 117 ? -11.012 5.548 -15.169 1.00 94.12 117 GLN A CA 1
ATOM 958 C C . GLN A 1 117 ? -10.959 5.657 -13.639 1.00 94.12 117 GLN A C 1
ATOM 960 O O . GLN A 1 117 ? -11.914 6.133 -13.038 1.00 94.12 117 GLN A O 1
ATOM 965 N N . LYS A 1 118 ? -9.894 5.150 -13.007 1.00 97.75 118 LYS A N 1
ATOM 966 C CA . LYS A 1 118 ? -9.686 5.239 -11.558 1.00 97.75 118 LYS A CA 1
ATOM 967 C C . LYS A 1 118 ? -8.996 6.556 -11.218 1.00 97.75 118 LYS A C 1
ATOM 969 O O . LYS A 1 118 ? -8.247 7.081 -12.045 1.00 97.75 118 LYS A O 1
ATOM 974 N N . ASN A 1 119 ? -9.179 7.057 -9.999 1.00 98.38 119 ASN A N 1
ATOM 975 C CA . ASN A 1 119 ? -8.348 8.163 -9.531 1.00 98.38 119 ASN A CA 1
ATOM 976 C C . ASN A 1 119 ? -6.951 7.627 -9.231 1.00 98.38 119 ASN A C 1
ATOM 978 O O . ASN A 1 119 ? -6.799 6.572 -8.612 1.00 98.38 119 ASN A O 1
ATOM 982 N N . ILE A 1 120 ? -5.925 8.338 -9.683 1.00 98.19 120 ILE A N 1
ATOM 983 C CA . ILE A 1 120 ? -4.542 7.893 -9.535 1.00 98.19 120 ILE A CA 1
ATOM 984 C C . ILE A 1 120 ? -3.818 8.831 -8.581 1.00 98.19 120 ILE A C 1
ATOM 986 O O . ILE A 1 120 ? -3.713 10.026 -8.850 1.00 98.19 120 ILE A O 1
ATOM 990 N N . LEU A 1 121 ? -3.272 8.271 -7.504 1.00 98.06 121 LEU A N 1
ATOM 991 C CA . LEU A 1 121 ? -2.407 8.984 -6.573 1.00 98.06 121 LEU A CA 1
ATOM 992 C C . LEU A 1 121 ? -0.985 8.431 -6.664 1.00 98.06 121 LEU A C 1
ATOM 994 O O . LEU A 1 121 ? -0.748 7.241 -6.453 1.00 98.06 121 LEU A O 1
ATOM 998 N N . PHE A 1 122 ? -0.026 9.311 -6.927 1.00 98.00 122 PHE A N 1
ATOM 999 C CA . PHE A 1 122 ? 1.393 9.023 -6.755 1.00 98.00 122 PHE A CA 1
ATOM 1000 C C . PHE A 1 122 ? 1.843 9.636 -5.435 1.00 98.00 122 PHE A C 1
ATOM 1002 O O . PHE A 1 122 ? 1.703 10.844 -5.240 1.00 98.00 122 PHE A O 1
ATOM 1009 N N . LEU A 1 123 ? 2.368 8.816 -4.524 1.00 97.50 123 LEU A N 1
ATOM 1010 C CA . LEU A 1 123 ? 2.990 9.345 -3.313 1.00 97.50 123 LEU A CA 1
ATOM 1011 C C . LEU A 1 123 ? 4.269 10.087 -3.702 1.00 97.50 123 LEU A C 1
ATOM 1013 O O . LEU A 1 123 ? 5.052 9.573 -4.497 1.00 97.50 123 LEU A O 1
ATOM 1017 N N . ASN A 1 124 ? 4.446 11.302 -3.185 1.00 95.06 124 ASN A N 1
ATOM 1018 C CA . ASN A 1 124 ? 5.507 12.200 -3.633 1.00 95.06 124 ASN A CA 1
ATOM 1019 C C . ASN A 1 124 ? 6.882 11.860 -3.032 1.00 95.06 124 ASN A C 1
ATOM 1021 O O . ASN A 1 124 ? 7.006 11.068 -2.093 1.00 95.06 124 ASN A O 1
ATOM 1025 N N . GLU A 1 125 ? 7.921 12.473 -3.600 1.00 95.38 125 GLU A N 1
ATOM 1026 C CA . GLU A 1 125 ? 9.309 12.282 -3.173 1.00 95.38 125 GLU A CA 1
ATOM 1027 C C . GLU A 1 125 ? 9.544 12.703 -1.723 1.00 95.38 125 GLU A C 1
ATOM 1029 O O . GLU A 1 125 ? 10.202 11.967 -0.992 1.00 95.38 125 GLU A O 1
ATOM 1034 N N . ASP A 1 126 ? 8.954 13.815 -1.279 1.00 96.31 126 ASP A N 1
ATOM 1035 C CA . ASP A 1 126 ? 9.106 14.301 0.098 1.00 96.31 126 ASP A CA 1
ATOM 1036 C C . ASP A 1 126 ? 8.661 13.247 1.115 1.00 96.31 126 ASP A C 1
ATOM 1038 O O . ASP A 1 126 ? 9.404 12.907 2.035 1.00 96.31 126 ASP A O 1
ATOM 1042 N N . LEU A 1 127 ? 7.482 12.648 0.912 1.00 97.38 127 LEU A N 1
ATOM 1043 C CA . LEU A 1 127 ? 6.985 11.575 1.770 1.00 97.38 127 LEU A CA 1
ATOM 1044 C C . LEU A 1 127 ? 7.897 10.342 1.723 1.00 97.38 127 LEU A C 1
ATOM 1046 O O . LEU A 1 127 ? 8.105 9.682 2.741 1.00 97.38 127 LEU A O 1
ATOM 1050 N N . PHE A 1 128 ? 8.436 10.012 0.548 1.00 96.81 128 PHE A N 1
ATOM 1051 C CA . PHE A 1 128 ? 9.358 8.890 0.393 1.00 96.81 128 PHE A CA 1
ATOM 1052 C C . PHE A 1 128 ? 10.669 9.116 1.152 1.00 96.81 128 PHE A C 1
ATOM 1054 O O . PHE A 1 128 ? 11.161 8.193 1.804 1.00 96.81 128 PHE A O 1
ATOM 1061 N N . PHE A 1 129 ? 11.226 10.327 1.108 1.00 95.94 129 PHE A N 1
ATOM 1062 C CA . PHE A 1 129 ? 12.437 10.665 1.850 1.00 95.94 129 PHE A CA 1
ATOM 1063 C C . PHE A 1 129 ? 12.185 10.768 3.356 1.00 95.94 129 PHE A C 1
ATOM 1065 O O . PHE A 1 129 ? 12.996 10.245 4.117 1.00 95.94 129 PHE A O 1
ATOM 1072 N N . GLU A 1 130 ? 11.047 11.316 3.792 1.00 96.88 130 GLU A N 1
ATOM 1073 C CA . GLU A 1 130 ? 10.612 11.271 5.197 1.00 96.88 130 GLU A CA 1
ATOM 1074 C C . GLU A 1 130 ? 10.542 9.822 5.703 1.00 96.88 130 GLU A C 1
ATOM 1076 O O . GLU A 1 130 ? 11.123 9.490 6.734 1.00 96.88 130 GLU A O 1
ATOM 1081 N N . ALA A 1 131 ? 9.911 8.926 4.938 1.00 97.38 131 ALA A N 1
ATOM 1082 C CA . ALA A 1 131 ? 9.849 7.507 5.274 1.00 97.38 131 ALA A CA 1
ATOM 1083 C C . ALA A 1 131 ? 11.236 6.837 5.275 1.00 97.38 131 ALA A C 1
ATOM 1085 O O . ALA A 1 131 ? 11.508 5.971 6.103 1.00 97.38 131 ALA A O 1
ATOM 1086 N N . CYS A 1 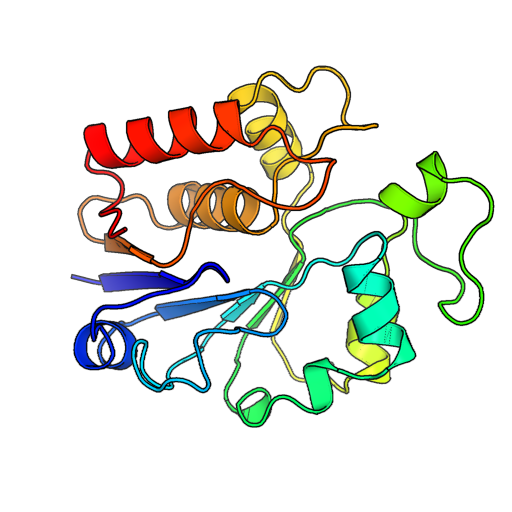132 ? 12.140 7.224 4.371 1.00 96.88 132 CYS A N 1
ATOM 1087 C CA . CYS A 1 132 ? 13.524 6.751 4.416 1.00 96.88 132 CYS A CA 1
ATOM 1088 C C . CYS A 1 132 ? 14.233 7.202 5.699 1.00 96.88 132 CYS A C 1
ATOM 1090 O O . CYS A 1 132 ? 14.941 6.396 6.302 1.00 96.88 132 CYS A O 1
ATOM 1092 N N . MET A 1 133 ? 14.032 8.451 6.127 1.00 96.50 133 MET A N 1
ATOM 1093 C CA . MET A 1 133 ? 14.616 8.987 7.358 1.00 96.50 133 MET A CA 1
ATOM 1094 C C . MET A 1 133 ? 14.097 8.255 8.596 1.00 96.50 133 MET A C 1
ATOM 1096 O O . MET A 1 133 ? 14.911 7.828 9.412 1.00 96.50 133 MET A O 1
ATOM 1100 N N . ASP A 1 134 ? 12.782 8.033 8.695 1.00 96.31 134 ASP A N 1
ATOM 1101 C CA . ASP A 1 134 ? 12.175 7.277 9.801 1.00 96.31 134 ASP A CA 1
ATOM 1102 C C . ASP A 1 134 ? 12.804 5.880 9.961 1.00 96.31 134 ASP A C 1
ATOM 1104 O O . ASP A 1 134 ? 12.955 5.369 11.069 1.00 96.31 134 ASP A O 1
ATOM 1108 N N . LEU A 1 135 ? 13.188 5.265 8.838 1.00 96.38 135 LEU A N 1
ATOM 1109 C CA . LEU A 1 135 ? 13.707 3.900 8.758 1.00 96.38 135 LEU A CA 1
ATOM 1110 C C . LEU A 1 135 ? 15.240 3.827 8.699 1.00 96.38 135 LEU A C 1
ATOM 1112 O O . LEU A 1 135 ? 15.792 2.762 8.412 1.00 96.38 135 LEU A O 1
ATOM 1116 N N . ASN A 1 136 ? 15.936 4.942 8.941 1.00 95.19 136 ASN A N 1
ATOM 1117 C CA . ASN A 1 136 ? 17.397 5.044 8.884 1.00 95.19 136 ASN A CA 1
ATOM 1118 C C . ASN A 1 136 ? 18.004 4.615 7.526 1.00 95.19 136 ASN A C 1
ATOM 1120 O O . ASN A 1 136 ? 19.128 4.108 7.451 1.00 95.19 136 ASN A O 1
ATOM 1124 N N . ILE A 1 137 ? 17.278 4.821 6.423 1.00 93.75 137 ILE A N 1
ATOM 1125 C CA . ILE A 1 137 ? 17.766 4.569 5.063 1.00 93.75 137 ILE A CA 1
ATOM 1126 C C . ILE A 1 137 ? 18.528 5.804 4.566 1.00 93.75 137 ILE A C 1
ATOM 1128 O O . ILE A 1 137 ? 17.940 6.758 4.065 1.00 93.75 137 ILE A O 1
ATOM 1132 N N . ILE A 1 138 ? 19.860 5.751 4.631 1.00 84.12 138 ILE A N 1
ATOM 1133 C CA . ILE A 1 138 ? 20.739 6.843 4.165 1.00 84.12 138 ILE A CA 1
ATOM 1134 C C . ILE A 1 138 ? 20.732 6.962 2.632 1.00 84.12 138 ILE A C 1
ATOM 1136 O O . ILE A 1 138 ? 20.758 8.059 2.082 1.00 84.12 138 ILE A O 1
ATOM 1140 N N . GLN A 1 139 ? 20.714 5.830 1.917 1.00 83.31 139 GLN A N 1
ATOM 1141 C CA . GLN A 1 139 ? 20.674 5.810 0.452 1.00 83.31 139 GLN A CA 1
ATOM 1142 C C . GLN A 1 139 ? 19.675 4.766 -0.064 1.00 83.31 139 GLN A C 1
ATOM 1144 O O . GLN A 1 139 ? 19.973 3.562 -0.011 1.00 83.31 139 GLN A O 1
ATOM 1149 N N . PRO A 1 140 ? 18.533 5.192 -0.640 1.00 77.88 140 PRO A N 1
ATOM 1150 C CA . PRO A 1 140 ? 17.516 4.294 -1.172 1.00 77.88 140 PRO A CA 1
ATOM 1151 C C . PRO A 1 140 ? 18.025 3.642 -2.462 1.00 77.88 140 PRO A C 1
ATOM 1153 O O . PRO A 1 140 ? 17.856 4.130 -3.584 1.00 77.88 140 PRO A O 1
ATOM 1156 N N . SER A 1 141 ? 18.752 2.542 -2.302 1.00 75.81 141 SER A N 1
ATOM 1157 C CA . SER A 1 141 ? 19.367 1.779 -3.390 1.00 75.81 141 SER A CA 1
ATOM 1158 C C . SER A 1 141 ? 19.027 0.300 -3.273 1.00 75.81 141 SER A C 1
ATOM 1160 O O . SER A 1 141 ? 18.454 -0.282 -4.194 1.00 75.81 141 SER A O 1
ATOM 1162 N N . ASN A 1 142 ? 19.356 -0.293 -2.126 1.00 79.31 142 ASN A N 1
ATOM 1163 C CA . ASN A 1 142 ? 19.080 -1.687 -1.812 1.00 79.31 142 ASN A CA 1
ATOM 1164 C C . ASN A 1 142 ? 17.898 -1.862 -0.868 1.00 79.31 142 ASN A C 1
ATOM 1166 O O . ASN A 1 142 ? 17.206 -2.866 -1.015 1.00 79.31 142 ASN A O 1
ATOM 1170 N N . LEU A 1 143 ? 17.699 -0.906 0.041 1.00 89.06 143 LEU A N 1
ATOM 1171 C CA . LEU A 1 143 ? 16.579 -0.833 0.967 1.00 89.06 143 LEU A CA 1
ATOM 1172 C C . LEU A 1 143 ? 15.702 0.354 0.591 1.00 89.06 143 LEU A C 1
ATOM 1174 O O . LEU A 1 143 ? 16.220 1.431 0.292 1.00 89.06 143 LEU A O 1
ATOM 1178 N N . ILE A 1 144 ? 14.395 0.135 0.592 1.00 92.81 144 ILE A N 1
ATOM 1179 C CA . ILE A 1 144 ? 13.371 1.163 0.420 1.00 92.81 144 ILE A CA 1
ATOM 1180 C C . ILE A 1 144 ? 12.215 0.861 1.381 1.00 92.81 144 ILE A C 1
ATOM 1182 O O . ILE A 1 144 ? 12.005 -0.314 1.697 1.00 92.81 144 ILE A O 1
ATOM 1186 N N . PRO A 1 145 ? 11.435 1.864 1.809 1.00 95.44 145 PRO A N 1
ATOM 1187 C CA . PRO A 1 145 ? 10.215 1.614 2.566 1.00 95.44 145 PRO A CA 1
ATOM 1188 C C . PRO A 1 145 ? 9.245 0.722 1.772 1.00 95.44 145 PRO A C 1
ATOM 1190 O O . PRO A 1 145 ? 9.122 0.846 0.545 1.00 95.44 145 PRO A O 1
ATOM 1193 N N . SER A 1 146 ? 8.560 -0.196 2.445 1.00 95.31 146 SER A N 1
ATOM 1194 C CA . SER A 1 146 ? 7.538 -1.046 1.835 1.00 95.31 146 SER A CA 1
ATOM 1195 C C . SER A 1 146 ? 6.327 -0.228 1.375 1.00 95.31 146 SER A C 1
ATOM 1197 O O . SER A 1 146 ? 6.059 0.865 1.877 1.00 95.31 146 SER A O 1
ATOM 1199 N N . SER A 1 147 ? 5.547 -0.762 0.427 1.00 95.31 147 SER A N 1
ATOM 1200 C CA . SER A 1 147 ? 4.282 -0.136 0.005 1.00 95.31 147 SER A CA 1
ATOM 1201 C C . SER A 1 147 ? 3.333 0.092 1.186 1.00 95.31 147 SER A C 1
ATOM 1203 O O . SER A 1 147 ? 2.644 1.108 1.232 1.00 95.31 147 SER A O 1
ATOM 1205 N N . GLY A 1 148 ? 3.324 -0.844 2.144 1.00 95.69 148 GLY A N 1
ATOM 1206 C CA . GLY A 1 148 ? 2.519 -0.758 3.358 1.00 95.69 148 GLY A CA 1
ATOM 1207 C C . GLY A 1 148 ? 2.949 0.401 4.251 1.00 95.69 148 GLY A C 1
ATOM 1208 O O . GLY A 1 148 ? 2.107 1.197 4.658 1.00 95.69 148 GLY A O 1
ATOM 1209 N N . TYR A 1 149 ? 4.255 0.535 4.499 1.00 97.12 149 TYR A N 1
ATOM 1210 C CA . TYR A 1 149 ? 4.790 1.641 5.290 1.00 97.12 149 TYR A CA 1
ATOM 1211 C C . TYR A 1 149 ? 4.543 3.000 4.624 1.00 97.12 149 TYR A C 1
ATOM 1213 O O . TYR A 1 149 ? 4.073 3.930 5.275 1.00 97.12 149 TYR A O 1
ATOM 1221 N N . MET A 1 150 ? 4.781 3.097 3.312 1.00 97.88 150 MET A N 1
ATOM 1222 C CA . MET A 1 150 ? 4.527 4.314 2.534 1.00 97.88 150 MET A CA 1
ATOM 1223 C C . MET A 1 150 ? 3.064 4.764 2.617 1.00 97.88 150 MET A C 1
ATOM 1225 O O . MET A 1 150 ? 2.790 5.931 2.893 1.00 97.88 150 MET A O 1
ATOM 1229 N N . ALA A 1 151 ? 2.116 3.841 2.420 1.00 97.88 151 ALA A N 1
ATOM 1230 C CA . ALA A 1 151 ? 0.695 4.154 2.535 1.00 97.88 151 ALA A CA 1
ATOM 1231 C C . ALA A 1 151 ? 0.315 4.564 3.964 1.00 97.88 151 ALA A C 1
ATOM 1233 O O . ALA A 1 151 ? -0.435 5.518 4.141 1.00 97.88 151 ALA A O 1
ATOM 1234 N N . LEU A 1 152 ? 0.857 3.895 4.987 1.00 97.62 152 LEU A N 1
ATOM 1235 C CA . LEU A 1 152 ? 0.581 4.253 6.376 1.00 97.62 152 LEU A CA 1
ATOM 1236 C C . LEU A 1 152 ? 1.110 5.649 6.724 1.00 97.62 152 LEU A C 1
ATOM 1238 O O . LEU A 1 152 ? 0.395 6.431 7.346 1.00 97.62 152 LEU A O 1
ATOM 1242 N N . LYS A 1 153 ? 2.327 5.990 6.283 1.00 97.62 153 LYS A N 1
ATOM 1243 C CA . LYS A 1 153 ? 2.904 7.326 6.474 1.00 97.62 153 LYS A CA 1
ATOM 1244 C C . LYS A 1 153 ? 2.057 8.397 5.785 1.00 97.62 153 LYS A C 1
ATOM 1246 O O . LYS A 1 153 ? 1.774 9.424 6.398 1.00 97.62 153 LYS A O 1
ATOM 1251 N N . TYR A 1 154 ? 1.600 8.138 4.556 1.00 98.38 154 TYR A N 1
ATOM 1252 C CA . TYR A 1 154 ? 0.675 9.027 3.848 1.00 98.38 154 TYR A CA 1
ATOM 1253 C C . TYR A 1 154 ? -0.624 9.237 4.635 1.00 98.38 154 TYR A C 1
ATOM 1255 O O . TYR A 1 154 ? -1.024 10.374 4.879 1.00 98.38 154 TYR A O 1
ATOM 1263 N N . ILE A 1 155 ? -1.253 8.146 5.083 1.00 98.00 155 ILE A N 1
ATOM 1264 C CA . ILE A 1 155 ? -2.519 8.193 5.822 1.00 98.00 155 ILE A CA 1
ATOM 1265 C C . ILE A 1 155 ? -2.353 8.963 7.132 1.00 98.00 155 ILE A C 1
ATOM 1267 O O . ILE A 1 155 ? -3.183 9.809 7.443 1.00 98.00 155 ILE A O 1
ATOM 1271 N N . LEU A 1 156 ? -1.276 8.727 7.881 1.00 97.38 156 LEU A N 1
ATOM 1272 C CA . LEU A 1 156 ? -0.997 9.464 9.114 1.00 97.38 156 LEU A CA 1
ATOM 1273 C C . LEU A 1 156 ? -0.789 10.959 8.852 1.00 97.38 156 LEU A C 1
ATOM 1275 O O . LEU A 1 156 ? -1.306 11.782 9.600 1.00 97.38 156 LEU A O 1
ATOM 1279 N N . LYS A 1 157 ? -0.086 11.324 7.775 1.00 96.75 157 LYS A N 1
ATOM 1280 C CA . LYS A 1 157 ? 0.135 12.730 7.406 1.00 96.75 157 LYS A CA 1
ATOM 1281 C C . LYS A 1 157 ? -1.162 13.435 6.997 1.00 96.75 157 LYS A C 1
ATOM 1283 O O . LYS A 1 157 ? -1.346 14.601 7.324 1.00 96.75 157 LYS A O 1
ATOM 1288 N N . GLN A 1 158 ? -2.054 12.731 6.301 1.00 95.75 158 GLN A N 1
ATOM 1289 C CA . GLN A 1 158 ? -3.277 13.308 5.743 1.00 95.75 158 GLN A CA 1
ATOM 1290 C C . GLN A 1 158 ? -4.482 13.249 6.698 1.00 95.75 158 GLN A C 1
ATOM 1292 O O . GLN A 1 158 ? -5.334 14.135 6.668 1.00 95.75 158 GLN A O 1
ATOM 1297 N N . TYR A 1 159 ? -4.561 12.211 7.532 1.00 95.12 159 TYR A N 1
ATOM 1298 C CA . TYR A 1 159 ? -5.735 11.882 8.346 1.00 95.12 159 TYR A CA 1
ATOM 1299 C C . TYR A 1 159 ? -5.423 11.657 9.828 1.00 95.12 159 TYR A C 1
ATOM 1301 O O . TYR A 1 159 ? -6.339 11.337 10.577 1.00 95.12 159 TYR A O 1
ATOM 1309 N N . GLY A 1 160 ? -4.170 11.794 10.274 1.00 90.06 160 GLY A N 1
ATOM 1310 C CA . GLY A 1 160 ? -3.746 11.536 11.656 1.00 90.06 160 GLY A CA 1
ATOM 1311 C C . GLY A 1 160 ? -4.245 12.579 12.658 1.00 90.06 160 GLY A C 1
ATOM 1312 O O . GLY A 1 160 ? -3.455 13.305 13.254 1.00 90.06 160 GLY A O 1
ATOM 1313 N N . THR A 1 161 ? -5.559 12.668 12.843 1.00 90.88 161 THR A N 1
ATOM 1314 C CA . THR A 1 161 ? -6.224 13.563 13.792 1.00 90.88 161 THR A CA 1
ATOM 1315 C C . THR A 1 161 ? -7.037 12.752 14.801 1.00 90.88 161 THR A C 1
ATOM 1317 O O . THR A 1 161 ? -7.411 11.609 14.547 1.00 90.88 161 THR A O 1
ATOM 1320 N N . ALA A 1 162 ? -7.371 13.351 15.948 1.00 87.62 162 ALA A N 1
ATOM 1321 C CA . ALA A 1 162 ? -8.130 12.672 17.004 1.00 87.62 162 ALA A CA 1
ATOM 1322 C C . ALA A 1 162 ? -9.555 12.237 16.587 1.00 87.62 162 ALA A C 1
ATOM 1324 O O . ALA A 1 162 ? -10.174 11.420 17.266 1.00 87.62 162 ALA A O 1
ATOM 1325 N N . SER A 1 163 ? -10.097 12.774 15.488 1.00 93.06 163 SER A N 1
ATOM 1326 C CA . SER A 1 163 ? -11.431 12.426 14.979 1.00 93.06 163 SER A CA 1
ATOM 1327 C C . SER A 1 163 ? -11.430 11.247 13.997 1.00 93.06 163 SER A C 1
ATOM 1329 O O . SER A 1 163 ? -12.512 10.789 13.602 1.00 93.06 163 SER A O 1
ATOM 1331 N N . VAL A 1 164 ? -10.245 10.743 13.631 1.00 97.38 164 VAL A N 1
ATOM 1332 C CA . VAL A 1 164 ? -10.060 9.621 12.710 1.00 97.38 164 VAL A CA 1
ATOM 1333 C C . VAL A 1 164 ? -9.479 8.423 13.451 1.00 97.38 164 VAL A C 1
ATOM 1335 O O . VAL A 1 164 ? -8.434 8.497 14.089 1.00 97.38 164 VAL A O 1
ATOM 1338 N N . LYS A 1 165 ? -10.147 7.277 13.334 1.00 97.94 165 LYS A N 1
ATOM 1339 C CA . LYS A 1 165 ? -9.616 5.988 13.771 1.00 97.94 165 LYS A CA 1
ATOM 1340 C C . LYS A 1 165 ? -8.873 5.351 12.606 1.00 97.94 165 LYS A C 1
ATOM 1342 O O . LYS A 1 165 ? -9.444 5.221 11.528 1.00 97.94 165 LYS A O 1
ATOM 1347 N N . ILE A 1 166 ? -7.645 4.894 12.828 1.00 98.50 166 ILE A N 1
ATOM 1348 C CA . ILE A 1 166 ? -6.880 4.124 11.839 1.00 98.50 166 ILE A CA 1
ATOM 1349 C C . ILE A 1 166 ? -6.637 2.730 12.410 1.00 98.50 166 ILE A C 1
ATOM 1351 O O . ILE A 1 166 ? -6.054 2.585 13.482 1.00 98.50 166 ILE A O 1
ATOM 1355 N N . THR A 1 167 ? -7.095 1.692 11.717 1.00 98.25 167 THR A N 1
ATOM 1356 C CA . THR A 1 167 ? -6.855 0.294 12.094 1.00 98.25 167 THR A CA 1
ATOM 1357 C C . THR A 1 167 ? -5.999 -0.395 11.045 1.00 98.25 167 THR A C 1
ATOM 1359 O O . THR A 1 167 ? -6.262 -0.270 9.855 1.00 98.25 167 THR A O 1
ATOM 1362 N N . VAL A 1 168 ? -4.979 -1.127 11.485 1.00 97.75 168 VAL A N 1
ATOM 1363 C CA . VAL A 1 168 ? -4.031 -1.829 10.617 1.00 97.75 168 VAL A CA 1
ATOM 1364 C C . VAL A 1 168 ? -4.152 -3.332 10.861 1.00 97.75 168 VAL A C 1
ATOM 1366 O O . VAL A 1 168 ? -4.046 -3.768 12.004 1.00 97.75 168 VAL A O 1
ATOM 1369 N N . LEU A 1 169 ? -4.374 -4.101 9.792 1.00 96.38 169 LEU A N 1
ATOM 1370 C CA . LEU A 1 169 ? -4.537 -5.561 9.781 1.00 96.38 169 LEU A CA 1
ATOM 1371 C C . LEU A 1 169 ? -3.519 -6.206 8.834 1.00 96.38 169 LEU A C 1
ATOM 1373 O O . LEU A 1 169 ? -3.246 -5.650 7.772 1.00 96.38 169 LEU A O 1
ATOM 1377 N N . GLY A 1 170 ? -3.018 -7.407 9.136 1.00 93.25 170 GLY A N 1
ATOM 1378 C CA . GLY A 1 170 ? -2.249 -8.206 8.164 1.00 93.25 170 GLY A CA 1
ATOM 1379 C C . GLY A 1 170 ? -0.862 -7.642 7.829 1.00 93.25 170 GLY A C 1
ATOM 1380 O O . GLY A 1 170 ? -0.401 -7.748 6.687 1.00 93.25 170 GLY A O 1
ATOM 1381 N N . PHE A 1 171 ? -0.201 -7.020 8.811 1.00 90.94 171 PHE A N 1
ATOM 1382 C CA . PHE A 1 171 ? 1.181 -6.536 8.722 1.00 90.94 171 PHE A CA 1
ATOM 1383 C C . PHE A 1 171 ? 2.095 -7.378 9.622 1.00 90.94 171 PHE A C 1
ATOM 1385 O O . PHE A 1 171 ? 2.094 -7.218 10.838 1.00 90.94 171 PHE A O 1
ATOM 1392 N N . THR A 1 172 ? 2.922 -8.241 9.028 1.00 81.31 172 THR A N 1
ATOM 1393 C CA . THR A 1 172 ? 3.925 -9.038 9.765 1.00 81.31 172 THR A CA 1
ATOM 1394 C C . THR A 1 172 ? 5.318 -8.422 9.764 1.00 81.31 172 THR A C 1
ATOM 1396 O O . THR A 1 172 ? 6.179 -8.884 10.511 1.00 81.31 172 THR A O 1
ATOM 1399 N N . PHE A 1 173 ? 5.547 -7.387 8.946 1.00 85.44 173 PHE A N 1
ATOM 1400 C CA . PHE A 1 173 ? 6.868 -6.784 8.722 1.00 85.44 173 PHE A CA 1
ATOM 1401 C C . PHE A 1 173 ? 7.915 -7.845 8.379 1.00 85.44 173 PHE A C 1
ATOM 1403 O O . PHE A 1 173 ? 9.005 -7.887 8.935 1.00 85.44 173 PHE A O 1
ATOM 1410 N N . THR A 1 174 ? 7.540 -8.759 7.496 1.00 82.44 174 THR A N 1
ATOM 1411 C CA . THR A 1 174 ? 8.401 -9.796 6.938 1.00 82.44 174 THR A CA 1
ATOM 1412 C C . THR A 1 174 ? 8.055 -9.936 5.462 1.00 82.44 174 THR A C 1
ATOM 1414 O O . THR A 1 174 ? 6.920 -9.692 5.049 1.00 82.44 174 THR A O 1
ATOM 1417 N N . GLY A 1 175 ? 9.028 -10.306 4.635 1.00 78.38 175 GLY A N 1
ATOM 1418 C CA . GLY A 1 175 ? 8.807 -10.426 3.200 1.00 78.38 175 GLY A CA 1
ATOM 1419 C C . GLY A 1 175 ? 10.104 -10.434 2.409 1.00 78.38 175 GLY A C 1
ATOM 1420 O O . GLY A 1 175 ? 11.166 -10.735 2.946 1.00 78.38 175 GLY A O 1
ATOM 1421 N N . ALA A 1 176 ? 10.003 -10.098 1.123 1.00 73.06 176 ALA A N 1
ATOM 1422 C CA . ALA A 1 176 ? 11.139 -10.099 0.210 1.00 73.06 176 ALA A CA 1
ATOM 1423 C C . ALA A 1 176 ? 12.284 -9.186 0.684 1.00 73.06 176 ALA A C 1
ATOM 1425 O O . ALA A 1 176 ? 12.053 -8.136 1.290 1.00 73.06 176 ALA A O 1
ATOM 1426 N N . ASP A 1 177 ? 13.513 -9.571 0.335 1.00 71.75 177 ASP A N 1
ATOM 1427 C CA . ASP A 1 177 ? 14.699 -8.746 0.544 1.00 71.75 177 ASP A CA 1
ATOM 1428 C C . ASP A 1 177 ? 14.544 -7.393 -0.162 1.00 71.75 177 ASP A C 1
ATOM 1430 O O . ASP A 1 177 ? 14.227 -7.326 -1.355 1.00 71.75 177 ASP A O 1
ATOM 1434 N N . GLY A 1 178 ? 14.829 -6.304 0.552 1.00 82.12 178 GLY A N 1
ATOM 1435 C CA . GLY A 1 178 ? 14.766 -4.946 0.001 1.00 82.12 178 GLY A CA 1
ATOM 1436 C C . GLY A 1 178 ? 13.964 -3.941 0.821 1.00 82.12 178 GLY A C 1
ATOM 1437 O O . GLY A 1 178 ? 13.898 -2.779 0.425 1.00 82.12 178 GLY A O 1
ATOM 1438 N N . HIS A 1 179 ? 13.417 -4.360 1.963 1.00 89.38 179 HIS A N 1
ATOM 1439 C CA . HIS A 1 179 ? 12.748 -3.487 2.925 1.00 89.38 179 HIS A CA 1
ATOM 1440 C C . HIS A 1 179 ? 13.417 -3.591 4.302 1.00 89.38 179 HIS A C 1
ATOM 1442 O O . HIS A 1 179 ? 13.846 -4.686 4.683 1.00 89.38 179 HIS A O 1
ATOM 1448 N N . PRO A 1 180 ? 13.540 -2.486 5.059 1.00 92.88 180 PRO A N 1
ATOM 1449 C CA . PRO A 1 180 ? 14.103 -2.490 6.406 1.00 92.88 180 PRO A CA 1
ATOM 1450 C C . PRO A 1 180 ? 13.051 -2.970 7.418 1.00 92.88 180 PRO A C 1
ATOM 1452 O O . PRO A 1 180 ? 12.622 -2.235 8.301 1.00 92.88 180 PRO A O 1
ATOM 1455 N N . TRP A 1 181 ? 12.624 -4.224 7.279 1.00 93.94 181 TRP A N 1
ATOM 1456 C CA . TRP A 1 181 ? 11.514 -4.829 8.019 1.00 93.94 181 TRP A CA 1
ATOM 1457 C C . TRP A 1 181 ? 11.553 -4.612 9.536 1.00 93.94 181 TRP A C 1
ATOM 1459 O O . TRP A 1 181 ? 10.530 -4.318 10.152 1.00 93.94 181 TRP A O 1
ATOM 1469 N N . HIS A 1 182 ? 12.741 -4.716 10.134 1.00 94.31 182 HIS A N 1
ATOM 1470 C CA . HIS A 1 182 ? 12.937 -4.479 11.565 1.00 94.31 182 HIS A CA 1
ATOM 1471 C C . HIS A 1 182 ? 12.619 -3.036 11.968 1.00 94.31 182 HIS A C 1
ATOM 1473 O O . HIS A 1 182 ? 11.916 -2.812 12.951 1.00 94.31 182 HIS A O 1
ATOM 1479 N N . GLU A 1 183 ? 13.091 -2.061 11.192 1.00 95.62 183 GLU A N 1
ATOM 1480 C CA . GLU A 1 183 ? 12.833 -0.643 11.457 1.00 95.62 183 GLU A CA 1
ATOM 1481 C C . GLU A 1 183 ? 11.372 -0.286 11.157 1.00 95.62 183 GLU A C 1
ATOM 1483 O O . GLU A 1 183 ? 10.745 0.413 11.949 1.00 95.62 183 GLU A O 1
ATOM 1488 N N . GLU A 1 184 ? 10.774 -0.856 10.102 1.00 96.31 184 GLU A N 1
ATOM 1489 C CA . GLU A 1 184 ? 9.342 -0.672 9.825 1.00 96.31 184 GLU A CA 1
ATOM 1490 C C . GLU A 1 184 ? 8.489 -1.162 10.993 1.00 96.31 184 GLU A C 1
ATOM 1492 O O . GLU A 1 184 ? 7.602 -0.443 11.454 1.00 96.31 184 GLU A O 1
ATOM 1497 N N . LYS A 1 185 ? 8.795 -2.353 11.521 1.00 95.75 185 LYS A N 1
ATOM 1498 C CA . LYS A 1 185 ? 8.095 -2.906 12.680 1.00 95.75 185 LYS A CA 1
ATOM 1499 C C . LYS A 1 185 ? 8.193 -1.976 13.885 1.00 95.75 185 LYS A C 1
ATOM 1501 O O . LYS A 1 185 ? 7.165 -1.683 14.491 1.00 95.75 185 LYS A O 1
ATOM 1506 N N . LYS A 1 186 ? 9.395 -1.489 14.214 1.00 96.12 186 LYS A N 1
ATOM 1507 C CA . LYS A 1 186 ? 9.596 -0.552 15.332 1.00 96.12 186 LYS A CA 1
ATOM 1508 C C . LYS A 1 186 ? 8.777 0.723 15.157 1.00 96.12 186 LYS A C 1
ATOM 1510 O O . LYS A 1 186 ? 8.077 1.119 16.084 1.00 96.12 186 LYS A O 1
ATOM 1515 N N . CYS A 1 187 ? 8.827 1.345 13.979 1.00 96.69 187 CYS A N 1
ATOM 1516 C CA . CYS A 1 187 ? 8.083 2.571 13.706 1.00 96.69 187 CYS A CA 1
ATOM 1517 C C . CYS A 1 187 ? 6.571 2.359 13.821 1.00 96.69 187 CYS A C 1
ATOM 1519 O O . CYS A 1 187 ? 5.889 3.141 14.478 1.00 96.69 187 CYS A O 1
ATOM 1521 N N . VAL A 1 188 ? 6.031 1.286 13.234 1.00 96.12 188 VAL A N 1
ATOM 1522 C CA . VAL A 1 188 ? 4.585 1.029 13.299 1.00 96.12 188 VAL A CA 1
ATOM 1523 C C . VAL A 1 188 ? 4.135 0.667 14.715 1.00 96.12 188 VAL A C 1
ATOM 1525 O O . VAL A 1 188 ? 3.075 1.112 15.157 1.00 96.12 188 VAL A O 1
ATOM 1528 N N . GLN A 1 189 ? 4.953 -0.062 15.476 1.00 96.12 189 GLN A N 1
ATOM 1529 C CA . GLN A 1 189 ? 4.698 -0.289 16.900 1.00 96.12 189 GLN A CA 1
ATOM 1530 C C . GLN A 1 189 ? 4.700 1.022 17.695 1.00 96.12 189 GLN A C 1
ATOM 1532 O O . GLN A 1 189 ? 3.815 1.212 18.527 1.00 96.12 189 GLN A O 1
ATOM 1537 N N . ALA A 1 190 ? 5.618 1.949 17.407 1.00 96.50 190 ALA A N 1
ATOM 1538 C CA . ALA A 1 190 ? 5.639 3.267 18.037 1.00 96.50 190 ALA A CA 1
ATOM 1539 C C . ALA A 1 190 ? 4.377 4.087 17.708 1.00 96.50 190 ALA A C 1
ATOM 1541 O O 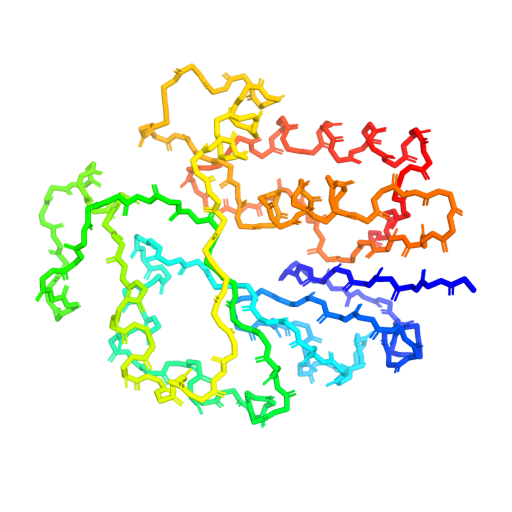. ALA A 1 190 ? 3.803 4.701 18.605 1.00 96.50 190 ALA A O 1
ATOM 1542 N N . PHE A 1 191 ? 3.874 4.036 16.466 1.00 96.19 191 PHE A N 1
ATOM 1543 C CA . PHE A 1 191 ? 2.591 4.663 16.112 1.00 96.19 191 PHE A CA 1
ATOM 1544 C C . PHE A 1 191 ? 1.427 4.079 16.918 1.00 96.19 191 PHE A C 1
ATOM 1546 O O . PHE A 1 191 ? 0.557 4.821 17.374 1.00 96.19 191 PHE A O 1
ATOM 1553 N N . SER A 1 192 ? 1.420 2.760 17.124 1.00 96.44 192 SER A N 1
ATOM 1554 C CA . SER A 1 192 ? 0.394 2.101 17.933 1.00 96.44 192 SER A CA 1
ATOM 1555 C C . SER A 1 192 ? 0.494 2.485 19.410 1.00 96.44 192 SER A C 1
ATOM 1557 O O . SER A 1 192 ? -0.529 2.740 20.037 1.00 96.44 192 SER A O 1
ATOM 1559 N N . GLN A 1 193 ? 1.706 2.557 19.967 1.00 96.88 193 GLN A N 1
ATOM 1560 C CA . GLN A 1 193 ? 1.941 2.969 21.357 1.00 96.88 193 GLN A CA 1
ATOM 1561 C C . GLN A 1 193 ? 1.551 4.430 21.601 1.00 96.88 193 GLN A C 1
ATOM 1563 O O . GLN A 1 193 ? 1.023 4.755 22.659 1.00 96.88 193 GLN A O 1
ATOM 1568 N N . ALA A 1 194 ? 1.756 5.295 20.608 1.00 95.50 194 ALA A N 1
ATOM 1569 C CA . ALA A 1 194 ? 1.328 6.690 20.639 1.00 95.50 194 ALA A CA 1
ATOM 1570 C C . ALA A 1 194 ? -0.187 6.876 20.412 1.00 95.50 194 ALA A C 1
ATOM 1572 O O . ALA A 1 194 ? -0.666 8.007 20.403 1.00 95.50 194 ALA A O 1
ATOM 1573 N N . GLY A 1 195 ? -0.947 5.795 20.193 1.00 95.19 195 GLY A N 1
ATOM 1574 C CA . GLY A 1 195 ? -2.390 5.850 19.950 1.00 95.19 195 GLY A CA 1
ATOM 1575 C C . GLY A 1 195 ? -2.786 6.389 18.571 1.00 95.19 195 GLY A C 1
ATOM 1576 O O . GLY A 1 195 ? -3.967 6.629 18.334 1.00 95.19 195 GLY A O 1
ATOM 1577 N N . LEU A 1 196 ? -1.831 6.558 17.650 1.00 96.50 196 LEU A N 1
ATOM 1578 C CA . LEU A 1 196 ? -2.094 7.046 16.290 1.00 96.50 196 LEU A CA 1
ATOM 1579 C C . LEU A 1 196 ? -2.776 5.985 15.418 1.00 96.50 196 LEU A C 1
ATOM 1581 O O . LEU A 1 196 ? -3.482 6.314 14.468 1.00 96.50 196 LEU A O 1
ATOM 1585 N N . ILE A 1 197 ? -2.550 4.708 15.732 1.00 97.38 197 ILE A N 1
ATOM 1586 C CA . ILE A 1 197 ? -3.174 3.570 15.058 1.00 97.38 197 ILE A CA 1
ATOM 1587 C C . ILE A 1 197 ? -3.590 2.505 16.071 1.00 97.38 197 ILE A C 1
ATOM 1589 O O . ILE A 1 197 ? -3.016 2.377 17.149 1.00 97.38 197 ILE A O 1
ATOM 1593 N N . THR A 1 198 ? -4.546 1.671 15.680 1.00 97.19 198 THR A N 1
ATOM 1594 C CA . THR A 1 198 ? -4.811 0.376 16.310 1.00 97.19 198 THR A CA 1
ATOM 1595 C C . THR A 1 198 ? -4.226 -0.721 15.428 1.00 97.19 198 THR A C 1
ATOM 1597 O O . THR A 1 198 ? -4.742 -0.970 14.339 1.00 97.19 198 THR A O 1
ATOM 1600 N N . LEU A 1 199 ? -3.155 -1.373 15.877 1.00 95.44 199 LEU A N 1
ATOM 1601 C CA . LEU A 1 199 ? -2.584 -2.530 15.191 1.00 95.44 199 LEU A CA 1
ATOM 1602 C C . LEU A 1 199 ? -3.261 -3.812 15.692 1.00 95.44 199 LEU A C 1
ATOM 1604 O O . LEU A 1 199 ? -3.193 -4.106 16.883 1.00 95.44 199 LEU A O 1
ATOM 1608 N N . LEU A 1 200 ? -3.896 -4.568 14.794 1.00 92.25 200 LEU A N 1
ATOM 1609 C CA . LEU A 1 200 ? -4.421 -5.903 15.091 1.00 92.25 200 LEU A CA 1
ATOM 1610 C C . LEU A 1 200 ? -3.586 -6.924 14.309 1.00 92.25 200 LEU A C 1
ATOM 1612 O O . LEU A 1 200 ? -3.472 -6.838 13.082 1.00 92.25 200 LEU A O 1
ATOM 1616 N N . LEU A 1 201 ? -2.950 -7.827 15.054 1.00 75.81 201 LEU A N 1
ATOM 1617 C CA . LEU A 1 201 ? -2.067 -8.877 14.547 1.00 75.81 201 LEU A CA 1
ATOM 1618 C C . LEU A 1 201 ? -2.825 -10.188 14.351 1.00 75.81 201 LEU A C 1
ATOM 1620 O O . LEU A 1 201 ? -3.692 -10.490 15.202 1.00 75.81 201 LEU A O 1
#

pLDDT: mean 94.05, std 5.28, range [71.75, 98.75]

Organism: NCBI:txid3053457

Secondary structure (DSSP, 8-state):
-EEEEEE-SS---S--HHHHHTSSEEEEETT-TTSTTSTT-S--SEEE---BHHHHHHHHHH-TGGG-TTTTT--EEEE------B-S-SSSPPS-HHHHHH-B-HHHHHHHTT-TTSEEEEPPHHHHHHHHHHTT-SSTTS----HHHHHHHHHHHHH-STTEEEEEES--S--STTS-HHHHHHHHHHHHHTTS-EEE-

Solvent-accessible surface area (backbone atoms only — not comparable to full-atom values): 10907 Å² total; per-residue (Å²): 120,51,33,38,34,40,37,41,65,39,87,70,93,60,82,39,22,71,64,41,55,70,32,77,40,28,39,32,36,70,85,34,65,48,46,83,72,46,34,44,19,82,60,42,40,27,40,38,32,57,27,33,33,67,60,10,32,45,34,28,63,68,29,51,59,56,67,41,89,59,53,82,68,32,47,35,39,34,32,48,70,69,46,86,45,64,54,91,69,52,88,67,79,66,85,54,62,68,58,34,56,46,23,23,23,51,73,44,31,37,60,59,30,70,44,81,88,40,50,77,45,69,41,52,58,69,63,50,51,51,49,24,56,79,48,71,46,88,64,80,72,68,43,42,72,44,58,67,55,43,49,50,54,50,47,46,74,74,51,66,44,95,61,40,48,37,36,39,35,22,74,76,55,75,78,74,91,41,44,55,32,72,43,51,45,52,53,55,50,49,36,33,74,71,64,65,33,47,75,50,128

Foldseek 3Di:
DAEEEEEEQADDDAQCQVVQVPHPAYEYEQLRNVCVVSSNHNDHQEYEYAQAAPSVLCCLPVVSLLVRPCNVVHAEYEHQAPAPQEDPDSPDQDPDPQSRRRYGNPVSNCVRNVVPRHHYHYQDPVLQVVLCVLLVNPDQRQAGADSSLSVVSVCCVVPQDPVYAYEYYRDPLDDDGHYSSVSSVVVVVVCVVVVSYHYDD

Nearest PDB structures (foldseek):
  3cq9-assembly2_D  TM=5.745E-01  e=3.315E-01  Lactiplantibacillus plantarum WCFS1
  1g4p-assembly2_B  TM=2.335E-01  e=4.505E+00  Bacillus subtilis
  7mss-assembly1_A  TM=2.407E-01  e=5.711E+00  Homo sapiens
  1g4e-assembly1_A  TM=2.103E-01  e=9.178E+00  Bacillus subtilis
  3qh2-assembly2_C  TM=1.936E-01  e=7.240E+00  Bacillus subtilis